Protein AF-A0A962KIF3-F1 (afdb_monomer)

Solvent-accessible surface area (backbone atoms only — not comparable to full-atom values): 14855 Å² total; per-residue (Å²): 107,47,76,48,44,81,32,33,61,67,53,49,57,51,52,52,50,30,44,73,71,60,78,39,80,62,72,35,39,38,24,8,36,97,73,45,63,81,58,91,50,94,49,41,39,69,44,34,30,28,44,78,66,44,82,96,64,62,70,62,66,69,59,52,23,53,50,51,47,48,28,48,76,71,75,25,26,39,33,36,45,13,56,46,53,64,40,41,52,54,51,48,52,32,36,62,75,51,53,76,57,88,64,25,28,38,30,43,46,30,35,45,48,77,76,52,55,54,51,41,50,73,57,67,34,27,39,36,26,44,34,31,49,42,24,77,44,29,62,55,40,75,73,73,45,59,79,84,48,42,57,21,47,52,37,56,30,60,40,52,77,64,69,32,32,46,15,50,47,43,63,55,87,86,34,62,80,51,61,31,56,21,31,35,18,28,40,64,24,27,20,72,87,62,49,77,50,37,68,85,28,40,35,53,55,68,59,33,48,38,22,70,39,24,48,92,83,39,51,28,44,71,57,68,74,94,54,95,90,53,78,44,63,43,78,41,56,76,60,60,64,90,58,47,59,78,64,35,52,67,91,45,50,40,32,36,29,52,72,71,43,76,74,41,50,66,91,57,78,81,80,73,77,84,135

Foldseek 3Di:
DAQDAADAPVNLVVVVVCVVLVVDPAQDADEYALHHDAHPDPSYGHAANEAEADLVCGDPLVVLLVRQLSRVVVVHAYEYEDQDPSSLVSNLVSCVVNPGDPQHEYEAQFQADPVSLVSLVVSLHAYEHQLLCLAEVVVVCVVPPDPVRQLRGRQQQSCVVSVHQYAYDQPPPVGDNQLLSRLVSLQQCAYNVRDHTNNVSHDQLVSSVQNHQDDPSHGSPGGDDDDPPDQPFDFDFPDDPVPCSVPSDPVRTQFTAGSNRTSDGPPDDPPDDDD

Secondary structure (DSSP, 8-state):
-B--TT--HHHHHHHHHHHHTTS--S-EEEEE-TT-PPP-STTEEEEEEEEE--GGGPPPHHHHHHHHHHHHHTT--EEEEE-SHHHHHHHHHHHHHH---TT-EEEE--B--HHHHHHHHHTT-EEEE-THHHHHTHHHHHHHS-TTTGGGBT-HHHHHHTT--EEE---TTTS-S-HHHHHHHHHH-B-TT--B--GGGPPPHHHHHHHHHS-TTSTTSPPPP--TTS---EEEESS-HHHHTTT--GGGEEEEEETTEEEEETT----PPP-

Radius of gyration: 19.07 Å; Cα contacts (8 Å, |Δi|>4): 523; chains: 1; bounding box: 52×44×50 Å

Nearest PDB structures (foldseek):
  3no5-assembly2_C  TM=4.660E-01  e=2.271E-01  Cupriavidus pinatubonensis JMP134
  3ez4-assembly1_F  TM=4.156E-01  e=1.999E-01  Burkholderia pseudomallei
  4rhm-assembly1_C  TM=4.150E-01  e=1.267E+00  Trypanosoma brucei brucei TREU927
  8x3g-assembly1_F  TM=3.354E-01  e=1.978E+00  Aminobacter sp. NyZ550
  8x3g-assembly1_E  TM=3.158E-01  e=1.350E+00  Aminobacter sp. NyZ550

Sequence (275 aa):
TDATPTNSACALALLTRAVQSGQLLQRVLLMGDEQLPEPEHSLLTRGPLKILLDDYRLPPFEQLCQRIARGHRQGRAVAIHCVTSTELVFALSALLESGTIPGDRIEHASVTPDAALALLRETAVTVVTQPGFVRERGDQYLAEVEPREQAWLYRCRSLVDHGIPLGGSTDAPYGSADPWSAMAAAVQRRTRAGRAIGSSEQLTPERALALFTSAPTAPGGPARHIEPGMPADLCLLDRPWAEARRRLTADDVAATIRGGEVIYRRGAATAHAPD

pLDDT: mean 94.91, std 9.04, range [32.16, 98.75]

Mean predicted aligned error: 3.9 Å

Structure (mmCIF, N/CA/C/O backbone):
data_AF-A0A962KIF3-F1
#
_entry.id   AF-A0A962KIF3-F1
#
loop_
_atom_site.group_PDB
_atom_site.id
_atom_site.type_symbol
_atom_site.label_atom_id
_atom_site.label_alt_id
_atom_site.label_comp_id
_atom_site.label_asym_id
_atom_site.label_entity_id
_atom_site.label_seq_id
_atom_site.pdbx_PDB_ins_code
_atom_site.Cartn_x
_atom_site.Cartn_y
_atom_site.Cartn_z
_atom_site.occupancy
_atom_site.B_iso_or_equiv
_atom_site.auth_seq_id
_atom_site.auth_comp_id
_atom_site.auth_asym_id
_atom_site.auth_atom_id
_atom_site.pdbx_PDB_model_num
ATOM 1 N N . THR A 1 1 ? -4.946 4.663 4.893 1.00 92.81 1 THR A N 1
ATOM 2 C CA . THR A 1 1 ? -3.787 5.519 4.592 1.00 92.81 1 THR A CA 1
ATOM 3 C C . THR A 1 1 ? -4.181 6.471 3.503 1.00 92.81 1 THR A C 1
ATOM 5 O O . THR A 1 1 ? -4.755 6.010 2.528 1.00 92.81 1 THR A O 1
ATOM 8 N N . ASP A 1 2 ? -3.903 7.754 3.682 1.00 95.31 2 ASP A N 1
ATOM 9 C CA . ASP A 1 2 ? -3.968 8.749 2.617 1.00 95.31 2 ASP A CA 1
ATOM 10 C C . ASP A 1 2 ? -2.556 8.896 2.027 1.00 95.31 2 ASP A C 1
ATOM 12 O O . ASP A 1 2 ? -1.584 9.083 2.764 1.00 95.31 2 ASP A O 1
ATOM 16 N N . ALA A 1 3 ? -2.443 8.720 0.711 1.00 95.38 3 ALA A N 1
ATOM 17 C CA . ALA A 1 3 ? -1.186 8.707 -0.033 1.00 95.38 3 ALA A CA 1
ATOM 18 C C . ALA A 1 3 ? -0.990 9.949 -0.918 1.00 95.38 3 ALA A C 1
ATOM 20 O O . ALA A 1 3 ? -0.130 9.936 -1.800 1.00 95.38 3 ALA A O 1
ATOM 21 N N . THR A 1 4 ? -1.777 11.005 -0.703 1.00 94.62 4 THR A N 1
ATOM 22 C CA . THR A 1 4 ? -1.764 12.217 -1.527 1.00 94.62 4 THR A CA 1
ATOM 23 C C . THR A 1 4 ? -0.438 12.982 -1.368 1.00 94.62 4 THR A C 1
ATOM 25 O O . THR A 1 4 ? -0.094 13.377 -0.253 1.00 94.62 4 THR A O 1
ATOM 28 N N . PRO A 1 5 ? 0.324 13.242 -2.452 1.00 93.81 5 PRO A N 1
ATOM 29 C CA . PRO A 1 5 ? 1.630 13.907 -2.364 1.00 93.81 5 PRO A CA 1
ATOM 30 C C . PRO A 1 5 ? 1.549 15.377 -1.939 1.00 93.81 5 PRO A C 1
ATOM 32 O O . PRO A 1 5 ? 2.507 15.904 -1.386 1.00 93.81 5 PRO A O 1
ATOM 35 N N . THR A 1 6 ? 0.409 16.028 -2.171 1.00 93.56 6 THR A N 1
ATOM 36 C CA . THR A 1 6 ? 0.160 17.455 -1.908 1.00 93.56 6 THR A CA 1
ATOM 37 C C . THR A 1 6 ? -0.612 17.711 -0.610 1.00 93.56 6 THR A C 1
ATOM 39 O O . THR A 1 6 ? -1.163 18.797 -0.416 1.00 93.56 6 THR A O 1
ATOM 42 N N . ASN A 1 7 ? -0.704 16.715 0.275 1.00 94.25 7 ASN A N 1
ATOM 43 C CA . ASN A 1 7 ? -1.314 16.894 1.587 1.00 94.25 7 ASN A CA 1
ATOM 44 C C . ASN A 1 7 ? -0.511 17.895 2.421 1.00 94.25 7 ASN A C 1
ATOM 46 O O . ASN A 1 7 ? 0.657 17.671 2.733 1.00 94.25 7 ASN A O 1
ATOM 50 N N . SER A 1 8 ? -1.184 18.979 2.796 1.00 88.69 8 SER A N 1
ATOM 51 C CA . SER A 1 8 ? -0.640 20.126 3.522 1.00 88.69 8 SER A CA 1
ATOM 52 C C . SER A 1 8 ? -1.384 20.347 4.844 1.00 88.69 8 SER A C 1
ATOM 54 O O . SER A 1 8 ? -2.329 19.624 5.175 1.00 88.69 8 SER A O 1
ATOM 56 N N . ALA A 1 9 ? -1.029 21.403 5.582 1.00 92.38 9 ALA A N 1
ATOM 57 C CA . ALA A 1 9 ? -1.758 21.826 6.781 1.00 92.38 9 ALA A CA 1
ATOM 58 C C . ALA A 1 9 ? -3.276 22.020 6.547 1.00 92.38 9 ALA A C 1
ATOM 60 O O . ALA A 1 9 ? -4.072 21.757 7.446 1.00 92.38 9 ALA A O 1
ATOM 61 N N . CYS A 1 10 ? -3.699 22.418 5.338 1.00 92.00 10 CYS A N 1
ATOM 62 C CA . CYS A 1 10 ? -5.120 22.559 4.997 1.00 92.00 10 CYS A CA 1
ATOM 63 C C . CYS A 1 10 ? -5.835 21.198 4.903 1.00 92.00 10 CYS A C 1
ATOM 65 O O . CYS A 1 10 ? -6.922 21.027 5.459 1.00 92.00 10 CYS A O 1
ATOM 67 N N . ALA A 1 11 ? -5.200 20.209 4.262 1.00 92.81 11 ALA A N 1
ATOM 68 C CA . ALA A 1 11 ? -5.719 18.843 4.179 1.00 92.81 11 ALA A CA 1
ATOM 69 C C . ALA A 1 11 ? -5.799 18.193 5.570 1.00 92.81 11 ALA A C 1
ATOM 71 O O . ALA A 1 11 ? -6.823 17.607 5.925 1.00 92.81 11 ALA A O 1
ATOM 72 N N . LEU A 1 12 ? -4.771 18.396 6.404 1.00 96.31 12 LEU A N 1
ATOM 73 C CA . LEU A 1 12 ? -4.807 17.974 7.802 1.00 96.31 12 LEU A CA 1
ATOM 74 C C . LEU A 1 12 ? -5.964 18.640 8.561 1.00 96.31 12 LEU A C 1
ATOM 76 O O . LEU A 1 12 ? -6.725 17.946 9.221 1.00 96.31 12 LEU A O 1
ATOM 80 N N . ALA A 1 13 ? -6.161 19.955 8.433 1.00 95.50 13 ALA A N 1
ATOM 81 C CA . ALA A 1 13 ? -7.250 20.664 9.110 1.00 95.50 13 ALA A CA 1
ATOM 82 C C . ALA A 1 13 ? -8.658 20.235 8.642 1.00 95.50 13 ALA A C 1
ATOM 84 O O . ALA A 1 13 ? -9.626 20.375 9.392 1.00 95.50 13 ALA A O 1
ATOM 85 N N . LEU A 1 14 ? -8.809 19.733 7.411 1.00 95.56 14 LEU A N 1
ATOM 86 C CA . LEU A 1 14 ? -10.044 19.091 6.942 1.00 95.56 14 LEU A CA 1
ATOM 87 C C . LEU A 1 14 ? -10.249 17.727 7.615 1.00 95.56 14 LEU A C 1
ATOM 89 O O . LEU A 1 14 ? -11.314 17.481 8.179 1.00 95.56 14 LEU A O 1
ATOM 93 N N . LEU A 1 15 ? -9.220 16.875 7.623 1.00 95.94 15 LEU A N 1
ATOM 94 C CA . LEU A 1 15 ? -9.282 15.547 8.239 1.00 95.94 15 LEU A CA 1
ATOM 95 C C . LEU A 1 15 ? -9.462 15.618 9.764 1.00 95.94 15 LEU A C 1
ATOM 97 O O . LEU A 1 15 ? -10.264 14.862 10.302 1.00 95.94 15 LEU A O 1
ATOM 101 N N . THR A 1 16 ? -8.819 16.573 10.447 1.00 97.25 16 THR A N 1
ATOM 102 C CA . THR A 1 16 ? -9.018 16.866 11.879 1.00 97.25 16 THR A CA 1
ATOM 103 C C . THR A 1 16 ? -10.471 17.224 12.183 1.00 97.25 16 THR A C 1
ATOM 105 O O . THR A 1 16 ? -11.050 16.665 13.112 1.00 97.25 16 THR A O 1
ATOM 108 N N . ARG A 1 17 ? -11.105 18.081 11.370 1.00 97.50 17 ARG A N 1
ATOM 109 C CA . ARG A 1 17 ? -12.534 18.395 11.532 1.00 97.50 17 ARG A CA 1
ATOM 110 C C . ARG A 1 17 ? -13.419 17.170 11.311 1.00 97.50 17 ARG A C 1
ATOM 112 O O . ARG A 1 17 ? -14.338 16.964 12.093 1.00 97.50 17 ARG A O 1
ATOM 119 N N . ALA A 1 18 ? -13.119 16.342 10.309 1.00 97.12 18 ALA A N 1
ATOM 120 C CA . ALA A 1 18 ? -13.893 15.136 10.012 1.00 97.12 18 ALA A CA 1
ATOM 121 C C . ALA A 1 18 ? -13.797 14.061 11.114 1.00 97.12 18 ALA A C 1
ATOM 123 O O . ALA A 1 18 ? -14.787 13.386 11.393 1.00 97.12 18 ALA A O 1
ATOM 124 N N . VAL A 1 19 ? -12.640 13.896 11.770 1.00 96.81 19 VAL A N 1
ATOM 125 C CA . VAL A 1 19 ? -12.525 12.981 12.925 1.00 96.81 19 VAL A CA 1
ATOM 126 C C . VAL A 1 19 ? -13.176 13.555 14.186 1.00 96.81 19 VAL A C 1
ATOM 128 O O . VAL A 1 19 ? -13.807 12.806 14.925 1.00 96.81 19 VAL A O 1
ATOM 131 N N . GLN A 1 20 ? -13.088 14.872 14.410 1.00 96.50 20 GLN A N 1
ATOM 132 C CA . GLN A 1 20 ? -13.735 15.550 15.543 1.00 96.50 20 GLN A CA 1
ATOM 133 C C . GLN A 1 20 ? -15.269 15.553 15.436 1.00 96.50 20 GLN A C 1
ATOM 135 O O . GLN A 1 20 ? -15.947 15.428 16.450 1.00 96.50 20 GLN A O 1
ATOM 140 N N . SER A 1 21 ? -15.819 15.665 14.223 1.00 96.88 21 SER A N 1
ATOM 141 C CA . SER A 1 21 ? -17.265 15.615 13.960 1.00 96.88 21 SER A CA 1
ATOM 142 C C . SER A 1 21 ? -17.840 14.193 13.898 1.00 96.88 21 SER A C 1
ATOM 144 O O . SER A 1 21 ? -19.042 14.031 13.698 1.00 96.88 21 SER A O 1
ATOM 146 N N . GLY A 1 22 ? -17.004 13.154 14.008 1.00 95.38 22 GLY A N 1
ATOM 147 C CA . GLY A 1 22 ? -17.418 11.758 13.836 1.00 95.38 22 GLY A CA 1
ATOM 148 C C . GLY A 1 22 ?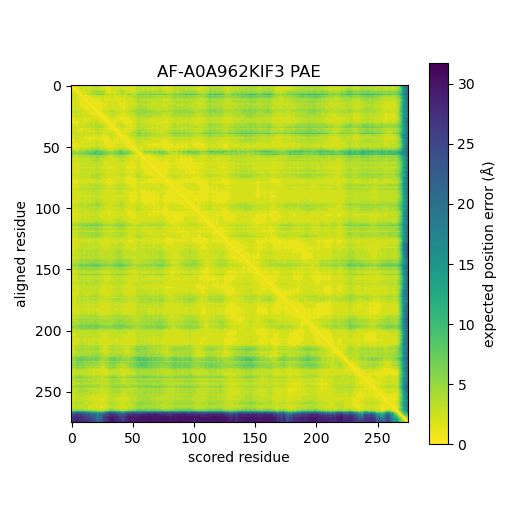 -17.734 11.354 12.388 1.00 95.38 22 GLY A C 1
ATOM 149 O O . GLY A 1 22 ? -18.116 10.211 12.150 1.00 95.38 22 GLY A O 1
ATOM 150 N N . GLN A 1 23 ? -17.538 12.241 11.405 1.00 96.19 23 GLN A N 1
ATOM 151 C CA . GLN A 1 23 ? -17.695 11.923 9.978 1.00 96.19 23 GLN A CA 1
ATOM 152 C C . GLN A 1 23 ? -16.637 10.926 9.479 1.00 96.19 23 GLN A C 1
ATOM 154 O O . GLN A 1 23 ? -16.893 10.169 8.544 1.00 96.19 23 GLN A O 1
ATOM 159 N N . LEU A 1 24 ? -15.454 10.911 10.103 1.00 95.81 24 LEU A N 1
ATOM 160 C CA . LEU A 1 24 ? -14.364 9.991 9.792 1.00 95.81 24 LEU A CA 1
ATOM 161 C C . LEU A 1 24 ? -14.026 9.129 11.013 1.00 95.81 24 LEU A C 1
ATOM 163 O O . LEU A 1 24 ? -13.377 9.567 11.961 1.00 95.81 24 LEU A O 1
ATOM 167 N N . LEU A 1 25 ? -14.458 7.869 10.970 1.00 96.81 25 LEU A N 1
ATOM 168 C CA . LEU A 1 25 ? -14.309 6.915 12.073 1.00 96.81 25 LEU A CA 1
ATOM 169 C C . LEU A 1 25 ? -13.073 6.011 11.939 1.00 96.81 25 LEU A C 1
ATOM 171 O O . LEU A 1 25 ? -12.879 5.108 12.745 1.00 96.81 25 LEU A O 1
ATOM 175 N N . GLN A 1 26 ? -12.206 6.217 10.955 1.00 95.00 26 GLN A N 1
ATOM 176 C CA . GLN A 1 26 ? -11.014 5.397 10.731 1.00 95.00 26 GLN A CA 1
ATOM 177 C C . GLN A 1 26 ? -9.764 6.053 11.336 1.00 95.00 26 GLN A C 1
ATOM 179 O O . GLN A 1 26 ? -9.689 7.272 11.460 1.00 95.00 26 GLN A O 1
ATOM 184 N N . ARG A 1 27 ? -8.747 5.246 11.675 1.00 95.81 27 ARG A N 1
ATOM 185 C CA . ARG A 1 27 ? -7.391 5.783 11.873 1.00 95.81 27 ARG A CA 1
ATOM 186 C C . ARG A 1 27 ? -6.768 6.078 10.511 1.00 95.81 27 ARG A C 1
ATOM 188 O O . ARG A 1 27 ? -6.812 5.229 9.617 1.00 95.81 27 ARG A O 1
ATOM 195 N N . VAL A 1 28 ? -6.163 7.250 10.358 1.00 96.38 28 VAL A N 1
ATOM 196 C CA . VAL A 1 28 ? -5.573 7.718 9.103 1.00 96.38 28 VAL A CA 1
ATOM 197 C C . VAL A 1 28 ? -4.093 8.005 9.305 1.00 96.38 28 VAL A C 1
ATOM 199 O O . VAL A 1 28 ? -3.712 8.923 10.023 1.00 96.38 28 VAL A O 1
ATOM 202 N N . LEU A 1 29 ? -3.252 7.241 8.612 1.00 96.94 29 LEU A N 1
ATOM 203 C CA . LEU A 1 29 ? -1.881 7.650 8.331 1.00 96.94 29 LEU A CA 1
ATOM 204 C C . LEU A 1 29 ? -1.912 8.566 7.103 1.00 96.94 29 LEU A C 1
ATOM 206 O O . LEU A 1 29 ? -2.329 8.110 6.035 1.00 96.94 29 LEU A O 1
ATOM 210 N N . LEU A 1 30 ? -1.525 9.832 7.272 1.00 96.81 30 LEU A N 1
ATOM 211 C CA . LEU A 1 30 ? -1.464 10.845 6.217 1.00 96.81 30 LEU A CA 1
ATOM 212 C C . LEU A 1 30 ? -0.030 10.950 5.711 1.00 96.81 30 LEU A C 1
ATOM 214 O O . LEU A 1 30 ? 0.851 11.406 6.439 1.00 96.81 30 LEU A O 1
ATOM 218 N N . MET A 1 31 ? 0.211 10.580 4.461 1.00 97.19 31 MET A N 1
ATOM 219 C CA . MET A 1 31 ? 1.401 11.050 3.757 1.00 97.19 31 MET A CA 1
ATOM 220 C C . MET A 1 31 ? 1.157 12.456 3.198 1.00 97.19 31 MET A C 1
ATOM 222 O O . MET A 1 31 ? 0.020 12.925 3.171 1.00 97.19 31 MET A O 1
ATOM 226 N N . GLY A 1 32 ? 2.231 13.116 2.771 1.00 96.44 32 GLY A N 1
ATOM 227 C CA . GLY A 1 32 ? 2.229 14.461 2.194 1.00 96.44 32 GLY A CA 1
ATOM 228 C C . GLY A 1 32 ? 3.654 14.962 1.987 1.00 96.44 32 GLY A C 1
ATOM 229 O O . GLY A 1 32 ? 4.609 14.203 2.197 1.00 96.44 32 GLY A O 1
ATOM 230 N N . ASP A 1 33 ? 3.789 16.227 1.602 1.00 94.31 33 ASP A N 1
ATOM 231 C CA . ASP A 1 33 ? 5.069 16.875 1.306 1.00 94.31 33 ASP A CA 1
ATOM 232 C C . ASP A 1 33 ? 5.919 17.158 2.565 1.00 94.31 33 ASP A C 1
ATOM 234 O O . ASP A 1 33 ? 5.598 16.746 3.685 1.00 94.31 33 ASP A O 1
ATOM 238 N N . GLU A 1 34 ? 7.050 17.844 2.385 1.00 92.62 34 GLU A N 1
ATOM 239 C CA . GLU A 1 34 ? 7.974 18.238 3.457 1.00 92.62 34 GLU A CA 1
ATOM 240 C C . GLU A 1 34 ? 7.400 19.239 4.481 1.00 92.62 34 GLU A C 1
ATOM 242 O O . GLU A 1 34 ? 8.031 19.451 5.520 1.00 92.62 34 GLU A O 1
ATOM 247 N N . GLN A 1 35 ? 6.241 19.849 4.205 1.00 93.00 35 GLN A N 1
ATOM 248 C CA . GLN A 1 35 ? 5.573 20.851 5.042 1.00 93.00 35 GLN A CA 1
ATOM 249 C C . GLN A 1 35 ? 4.405 20.281 5.860 1.00 93.00 35 GLN A C 1
ATOM 251 O O . GLN A 1 35 ? 3.909 20.978 6.745 1.00 93.00 35 GLN A O 1
ATOM 256 N N . LEU A 1 36 ? 3.970 19.037 5.609 1.00 95.38 36 LEU A N 1
ATOM 257 C CA . LEU A 1 36 ? 2.908 18.374 6.376 1.00 95.38 36 LEU A CA 1
ATOM 258 C C . LEU A 1 36 ? 3.231 18.383 7.893 1.00 95.38 36 LEU A C 1
ATOM 260 O O . LEU A 1 36 ? 4.202 17.732 8.307 1.00 95.38 36 LEU A O 1
ATOM 264 N N . PRO A 1 37 ? 2.452 19.094 8.735 1.00 95.38 37 PRO A N 1
ATOM 265 C CA . PRO A 1 37 ? 2.711 19.173 10.172 1.00 95.38 37 PRO A CA 1
ATOM 266 C C . PRO A 1 37 ? 2.271 17.896 10.904 1.00 95.38 37 PRO A C 1
ATOM 268 O O . PRO A 1 37 ? 1.543 17.069 10.353 1.00 95.38 37 PRO A O 1
ATOM 271 N N . GLU A 1 38 ? 2.726 17.725 12.148 1.00 95.50 38 GLU A N 1
ATOM 272 C CA . GLU A 1 38 ? 2.278 16.611 12.994 1.00 95.50 38 GLU A CA 1
ATOM 273 C C . GLU A 1 38 ? 0.794 16.764 13.381 1.00 95.50 38 GLU A C 1
ATOM 275 O O . GLU A 1 38 ? 0.392 17.842 13.825 1.00 95.50 38 GLU A O 1
ATOM 280 N N . PRO A 1 39 ? -0.035 15.713 13.240 1.00 96.06 39 PRO A N 1
ATOM 281 C CA . PRO A 1 39 ? -1.400 15.708 13.748 1.00 96.06 39 PRO A CA 1
ATOM 282 C C . PRO A 1 39 ? -1.471 15.690 15.278 1.00 96.06 39 PRO A C 1
ATOM 284 O O . PRO A 1 39 ? -0.838 14.866 15.931 1.00 96.06 39 PRO A O 1
ATOM 287 N N . GLU A 1 40 ? -2.340 16.527 15.842 1.00 94.31 40 GLU A N 1
ATOM 288 C CA . GLU A 1 40 ? -2.632 16.547 17.286 1.00 94.31 40 GLU A CA 1
ATOM 289 C C . GLU A 1 40 ? -3.715 15.527 17.696 1.00 94.31 40 GLU A C 1
ATOM 291 O O . GLU A 1 40 ? -3.869 15.203 18.872 1.00 94.31 40 GLU A O 1
ATOM 296 N N . HIS A 1 41 ? -4.492 15.011 16.736 1.00 96.19 41 HIS A N 1
ATOM 297 C CA . HIS A 1 41 ? -5.618 14.114 17.002 1.00 96.19 41 HIS A CA 1
ATOM 298 C C . HIS A 1 41 ? -5.201 12.637 16.961 1.00 96.19 41 HIS A C 1
ATOM 300 O O . HIS A 1 41 ? -4.645 12.182 15.968 1.00 96.19 41 HIS A O 1
ATOM 306 N N . SER A 1 42 ? -5.569 11.846 17.974 1.00 94.62 42 SER A N 1
ATOM 307 C CA . SER A 1 42 ? -5.123 10.447 18.169 1.00 94.62 42 SER A CA 1
ATOM 308 C C . SER A 1 42 ? -5.513 9.445 17.068 1.00 94.62 42 SER A C 1
ATOM 310 O O . SER A 1 42 ? -4.948 8.353 16.988 1.00 94.62 42 SER A O 1
ATOM 312 N N . LEU A 1 43 ? -6.486 9.791 16.221 1.00 96.19 43 LEU A N 1
ATOM 313 C CA . LEU A 1 43 ? -6.859 9.007 15.035 1.00 96.19 43 LEU A CA 1
ATOM 314 C C . LEU A 1 43 ? -6.025 9.341 13.792 1.00 96.19 43 LEU A C 1
ATOM 316 O O . LEU A 1 43 ? -6.132 8.637 12.792 1.00 96.19 43 LEU A O 1
ATOM 320 N N . LEU A 1 44 ? -5.228 10.404 13.828 1.00 97.38 44 LEU A N 1
ATOM 321 C CA . LEU A 1 44 ? -4.419 10.879 12.715 1.00 97.38 44 LEU A CA 1
ATOM 322 C C . LEU A 1 44 ? -2.937 10.656 13.039 1.00 97.38 44 LEU A C 1
ATOM 324 O O . LEU A 1 44 ? -2.507 10.754 14.184 1.00 97.38 44 LEU A O 1
ATOM 328 N N . THR A 1 45 ? -2.135 10.316 12.038 1.00 96.75 45 THR A N 1
ATOM 329 C CA . THR A 1 45 ? -0.696 10.071 12.217 1.00 96.75 45 THR A CA 1
ATOM 330 C C . THR A 1 45 ? 0.053 10.555 10.988 1.00 96.75 45 THR A C 1
ATOM 332 O O . THR A 1 45 ? -0.357 10.250 9.864 1.00 96.75 45 THR A O 1
ATOM 335 N N . ARG A 1 46 ? 1.155 11.291 11.174 1.00 96.56 46 ARG A N 1
ATOM 336 C CA . ARG A 1 46 ? 2.003 11.688 10.050 1.00 96.56 46 ARG A CA 1
ATOM 337 C C . ARG A 1 46 ? 2.740 10.475 9.493 1.00 96.56 46 ARG A C 1
ATOM 339 O O . ARG A 1 46 ? 3.333 9.684 10.219 1.00 96.56 46 ARG A O 1
ATOM 346 N N . GLY A 1 47 ? 2.662 10.320 8.182 1.00 96.38 47 GLY A N 1
ATOM 347 C CA . GLY A 1 47 ? 3.311 9.265 7.427 1.00 96.38 47 GLY A CA 1
ATOM 348 C C . GLY A 1 47 ? 4.621 9.705 6.772 1.00 96.38 47 GLY A C 1
ATOM 349 O O . GLY A 1 47 ? 5.085 10.842 6.950 1.00 96.38 47 GLY A O 1
ATOM 350 N N . PRO A 1 48 ? 5.192 8.811 5.946 1.00 97.50 48 PRO A N 1
ATOM 351 C CA . PRO A 1 48 ? 6.314 9.124 5.074 1.00 97.50 48 PRO A CA 1
ATOM 352 C C . PRO A 1 48 ? 6.118 10.395 4.238 1.00 97.50 48 PRO A C 1
ATOM 354 O O . PRO A 1 48 ? 4.994 10.838 3.973 1.00 97.50 48 PRO A O 1
ATOM 357 N N . LEU A 1 49 ? 7.232 10.974 3.801 1.00 97.81 49 LEU A N 1
ATOM 358 C CA . LEU A 1 49 ? 7.271 11.959 2.729 1.00 97.81 49 LEU A CA 1
ATOM 359 C C . LEU A 1 49 ? 6.852 11.271 1.424 1.00 97.81 49 LEU A C 1
ATOM 361 O O . LEU A 1 49 ? 7.550 10.378 0.941 1.00 97.81 49 LEU A O 1
ATOM 365 N N . LYS A 1 50 ? 5.708 11.662 0.855 1.00 98.06 50 LYS A N 1
ATOM 366 C CA . LYS A 1 50 ? 5.246 11.099 -0.420 1.00 98.06 50 LYS A CA 1
ATOM 367 C C . LYS A 1 50 ? 5.957 11.806 -1.569 1.00 98.06 50 LYS A C 1
ATOM 369 O O . LYS A 1 50 ? 5.874 13.024 -1.714 1.00 98.06 50 LYS A O 1
ATOM 374 N N . ILE A 1 51 ? 6.613 11.020 -2.412 1.00 98.00 51 ILE A N 1
ATOM 375 C CA . ILE A 1 51 ? 7.259 11.481 -3.638 1.00 98.00 51 ILE A CA 1
ATOM 376 C C . ILE A 1 51 ? 6.475 10.899 -4.816 1.00 98.00 51 ILE A C 1
ATOM 378 O O . ILE A 1 51 ? 6.230 9.693 -4.878 1.00 98.00 51 ILE A O 1
ATOM 382 N N . LEU A 1 52 ? 6.049 11.772 -5.727 1.00 96.62 52 LEU A N 1
ATOM 383 C CA . LEU A 1 52 ? 5.461 11.397 -7.008 1.00 96.62 52 LEU A CA 1
ATOM 384 C C . LEU A 1 52 ? 6.554 11.490 -8.076 1.00 96.62 52 LEU A C 1
ATOM 386 O O . LEU A 1 52 ? 7.205 12.532 -8.173 1.00 96.62 52 LEU A O 1
ATOM 390 N N . LEU A 1 53 ? 6.756 10.412 -8.830 1.00 95.12 53 LEU A N 1
ATOM 391 C CA . LEU A 1 53 ? 7.515 10.428 -10.078 1.00 95.12 53 LEU A CA 1
ATOM 392 C C . LEU A 1 53 ? 6.536 10.515 -11.258 1.00 95.12 53 LEU A C 1
ATOM 394 O O . LEU A 1 53 ? 5.361 10.181 -11.120 1.00 95.12 53 LEU A O 1
ATOM 398 N N . ASP A 1 54 ? 7.039 11.025 -12.377 1.00 91.62 54 ASP A N 1
ATOM 399 C CA . ASP A 1 54 ? 6.393 11.054 -13.690 1.00 91.62 54 ASP A CA 1
ATOM 400 C C . ASP A 1 54 ? 7.469 10.584 -14.672 1.00 91.62 54 ASP A C 1
ATOM 402 O O . ASP A 1 54 ? 8.452 11.298 -14.873 1.00 91.62 54 ASP A O 1
ATOM 406 N N . ASP A 1 55 ? 7.334 9.376 -15.221 1.00 87.25 55 ASP A N 1
ATOM 407 C CA . ASP A 1 55 ? 8.327 8.763 -16.119 1.00 87.25 55 ASP A CA 1
ATOM 408 C C . ASP A 1 55 ? 8.728 9.679 -17.295 1.00 87.25 55 ASP A C 1
ATOM 410 O O . ASP A 1 55 ? 9.894 9.758 -17.682 1.00 87.25 55 ASP A O 1
ATOM 414 N N . TYR A 1 56 ? 7.790 10.476 -17.823 1.00 90.50 56 TYR A N 1
ATOM 415 C CA . TYR A 1 56 ? 8.071 11.410 -18.919 1.00 90.50 56 TYR A CA 1
ATOM 416 C C . TYR A 1 56 ? 8.861 12.653 -18.480 1.00 90.50 56 TYR A C 1
ATOM 418 O O . TYR A 1 56 ? 9.328 13.420 -19.328 1.00 90.50 56 TYR A O 1
ATOM 426 N N . ARG A 1 57 ? 8.959 12.901 -17.168 1.00 93.56 57 ARG A N 1
ATOM 427 C CA . ARG A 1 57 ? 9.529 14.111 -16.554 1.00 93.56 57 ARG A CA 1
ATOM 428 C C . ARG A 1 57 ? 10.245 13.802 -15.238 1.00 93.56 57 ARG A C 1
ATOM 430 O O . ARG A 1 57 ? 10.108 14.550 -14.265 1.00 93.56 57 ARG A O 1
ATOM 437 N N . LEU A 1 58 ? 11.026 12.721 -15.212 1.00 96.19 58 LEU A N 1
ATOM 438 C CA . LEU A 1 58 ? 11.854 12.388 -14.054 1.00 96.19 58 LEU A CA 1
ATOM 439 C C . LEU A 1 58 ? 12.734 13.594 -13.665 1.00 96.19 58 LEU A C 1
ATOM 441 O O . LEU A 1 58 ? 13.319 14.241 -14.543 1.00 96.19 58 LEU A O 1
ATOM 445 N N . PRO A 1 59 ? 12.830 13.933 -12.366 1.00 96.69 59 PRO A N 1
ATOM 446 C CA . PRO A 1 59 ? 13.707 15.005 -11.915 1.00 96.69 59 PRO A CA 1
ATOM 447 C C . PRO A 1 59 ? 15.177 14.618 -12.154 1.00 96.69 59 PRO A C 1
ATOM 449 O O . PRO A 1 59 ? 15.484 13.431 -12.257 1.00 96.69 59 PRO A O 1
ATOM 452 N N . PRO A 1 60 ? 16.122 15.574 -12.168 1.00 97.94 60 PRO A N 1
A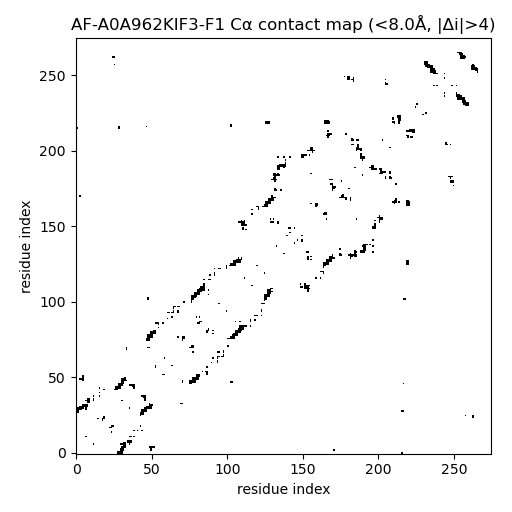TOM 453 C CA . PRO A 1 60 ? 17.543 15.251 -12.073 1.00 97.94 60 PRO A CA 1
ATOM 454 C C . PRO A 1 60 ? 17.816 14.359 -10.854 1.00 97.94 60 PRO A C 1
ATOM 456 O O . PRO A 1 60 ? 17.261 14.595 -9.776 1.00 97.94 60 PRO A O 1
ATOM 459 N N . PHE A 1 61 ? 18.652 13.335 -11.023 1.00 98.38 61 PHE A N 1
ATOM 460 C CA . PHE A 1 61 ? 18.865 12.273 -10.033 1.00 98.38 61 PHE A CA 1
ATOM 461 C C . PHE A 1 61 ? 19.259 12.821 -8.655 1.00 98.38 61 PHE A C 1
ATOM 463 O O . PHE A 1 61 ? 18.668 12.463 -7.635 1.00 98.38 61 PHE A O 1
ATOM 470 N N . GLU A 1 62 ? 20.158 13.803 -8.632 1.00 98.44 62 GLU A N 1
ATOM 471 C CA . GLU A 1 62 ? 20.632 14.465 -7.420 1.00 98.44 62 GLU A CA 1
ATOM 472 C C . GLU A 1 62 ? 19.498 15.176 -6.666 1.00 98.44 62 GLU A C 1
ATOM 474 O O . GLU A 1 62 ? 19.541 15.261 -5.440 1.00 98.44 62 GLU A O 1
ATOM 479 N N . GLN A 1 63 ? 18.461 15.663 -7.360 1.00 98.19 63 GLN A N 1
ATOM 480 C CA . GLN A 1 63 ? 17.300 16.283 -6.713 1.00 98.19 63 GLN A CA 1
ATOM 481 C C . GLN A 1 63 ? 16.423 15.246 -6.007 1.00 98.19 63 GLN A C 1
ATOM 483 O O . GLN A 1 63 ? 15.907 15.533 -4.924 1.00 98.19 63 GLN A O 1
ATOM 488 N N . LEU A 1 64 ? 16.281 14.038 -6.571 1.00 98.56 64 LEU A N 1
ATOM 489 C CA . LEU A 1 64 ? 15.588 12.943 -5.892 1.00 98.56 64 LEU A CA 1
ATOM 490 C C . LEU A 1 64 ? 16.368 12.515 -4.641 1.00 98.56 64 LEU A C 1
ATOM 492 O O . LEU A 1 64 ? 15.782 12.484 -3.558 1.00 98.56 64 LEU A O 1
ATOM 496 N N . CYS A 1 65 ? 17.685 12.311 -4.748 1.00 98.75 65 CYS A N 1
ATOM 497 C CA . CYS A 1 65 ? 18.532 11.967 -3.602 1.00 98.75 65 CYS A CA 1
ATOM 498 C C . CYS A 1 65 ? 18.490 13.046 -2.502 1.00 98.75 65 CYS A C 1
ATOM 500 O O . CYS A 1 65 ? 18.278 12.758 -1.323 1.00 98.75 65 CYS A O 1
ATOM 502 N N . GLN A 1 66 ? 18.581 14.328 -2.877 1.00 98.31 66 GLN A N 1
ATOM 503 C CA . GLN A 1 66 ? 18.440 15.448 -1.938 1.00 98.31 66 GLN A CA 1
ATOM 504 C C . GLN A 1 66 ? 17.071 15.479 -1.243 1.00 98.31 66 GLN A C 1
ATOM 506 O O . GLN A 1 66 ? 16.996 15.875 -0.073 1.00 98.31 66 GLN A O 1
ATOM 511 N N . ARG A 1 67 ? 15.996 15.074 -1.936 1.00 97.94 67 ARG A N 1
ATOM 512 C CA . ARG A 1 67 ? 14.638 15.011 -1.378 1.00 97.94 67 ARG A CA 1
ATOM 513 C C . ARG A 1 67 ? 14.461 13.828 -0.427 1.00 97.94 67 ARG A C 1
ATOM 515 O O . ARG A 1 67 ? 13.894 14.023 0.647 1.00 97.94 67 ARG A O 1
ATOM 522 N N . ILE A 1 68 ? 15.013 12.660 -0.762 1.00 98.62 68 ILE A N 1
ATOM 523 C CA . ILE A 1 68 ? 15.073 11.488 0.127 1.00 98.62 68 ILE A CA 1
ATOM 524 C C . ILE A 1 68 ? 15.811 11.857 1.419 1.00 98.62 68 ILE A C 1
ATOM 526 O O . ILE A 1 68 ? 15.222 11.846 2.502 1.00 98.62 68 ILE A O 1
ATOM 530 N N . ALA A 1 69 ? 17.045 12.352 1.295 1.00 98.25 69 ALA A N 1
ATOM 531 C CA . ALA A 1 69 ? 17.855 12.764 2.435 1.00 98.25 69 ALA A CA 1
ATOM 532 C C . ALA A 1 69 ? 17.213 13.907 3.256 1.00 98.25 69 ALA A C 1
ATOM 534 O O . ALA A 1 69 ? 17.468 14.031 4.455 1.00 98.25 69 ALA A O 1
ATOM 535 N N . ARG A 1 70 ? 16.371 14.762 2.649 1.00 97.06 70 ARG A N 1
ATOM 536 C CA . ARG A 1 70 ? 15.585 15.775 3.379 1.00 97.06 70 ARG A CA 1
ATOM 537 C C . ARG A 1 70 ? 14.493 15.135 4.234 1.00 97.06 70 ARG A C 1
ATOM 539 O O . ARG A 1 70 ? 14.373 15.529 5.391 1.00 97.06 70 ARG A O 1
ATOM 546 N N . GLY A 1 71 ? 13.745 14.166 3.701 1.00 97.25 71 GLY A N 1
ATOM 547 C CA . GLY A 1 71 ? 12.766 13.393 4.472 1.00 97.25 71 GLY A CA 1
ATOM 548 C C . GLY A 1 71 ? 13.421 12.706 5.671 1.00 97.25 71 GLY A C 1
ATOM 549 O O . GLY A 1 71 ? 13.005 12.917 6.812 1.00 97.25 71 GLY A O 1
ATOM 550 N N . HIS A 1 72 ? 14.534 12.007 5.434 1.00 98.12 72 HIS A N 1
ATOM 551 C CA . HIS A 1 72 ? 15.284 11.313 6.485 1.00 98.12 72 HIS A CA 1
ATOM 552 C C . HIS A 1 72 ? 15.793 12.260 7.579 1.00 98.12 72 HIS A C 1
ATOM 554 O O . HIS A 1 72 ? 15.637 11.963 8.762 1.00 98.12 72 HIS A O 1
ATOM 560 N N . ARG A 1 73 ? 16.305 13.451 7.224 1.00 97.44 73 ARG A N 1
ATOM 561 C CA . ARG A 1 73 ? 16.685 14.492 8.207 1.00 97.44 73 ARG A CA 1
ATOM 562 C C . ARG A 1 73 ? 15.505 15.060 9.006 1.00 97.44 73 ARG A C 1
ATOM 564 O O . ARG A 1 73 ? 15.727 15.595 10.086 1.00 97.44 73 ARG A O 1
ATOM 571 N N . GLN A 1 74 ? 14.271 14.950 8.508 1.00 95.50 74 GLN A N 1
ATOM 572 C CA . GLN A 1 74 ? 13.048 15.268 9.259 1.00 95.50 74 GLN A CA 1
ATOM 573 C C . GLN A 1 74 ? 12.554 14.092 10.129 1.00 95.50 74 GLN A C 1
ATOM 575 O O . GLN A 1 74 ? 11.482 14.193 10.722 1.00 95.50 74 GLN A O 1
ATOM 580 N N . GLY A 1 75 ? 13.284 12.970 10.186 1.00 96.06 75 GLY A N 1
ATOM 581 C CA . GLY A 1 75 ? 12.848 11.747 10.868 1.00 96.06 75 GLY A CA 1
ATOM 582 C C . GLY A 1 75 ? 11.714 11.010 10.146 1.00 96.06 75 GLY A C 1
ATOM 583 O O . GLY A 1 75 ? 11.041 10.182 10.754 1.00 96.06 75 GLY A O 1
ATOM 584 N N . ARG A 1 76 ? 11.472 11.315 8.862 1.00 96.44 76 ARG A N 1
ATOM 585 C CA . ARG A 1 76 ? 10.415 10.706 8.045 1.00 96.44 76 ARG A CA 1
ATOM 586 C C . ARG A 1 76 ? 11.026 9.806 6.980 1.00 96.44 76 ARG A C 1
ATOM 588 O O . ARG A 1 76 ? 11.875 10.240 6.208 1.00 96.44 76 ARG A O 1
ATOM 595 N N . ALA A 1 77 ? 10.528 8.580 6.894 1.00 97.88 77 ALA A N 1
ATOM 596 C CA . ALA A 1 77 ? 10.743 7.730 5.728 1.00 97.88 77 ALA A CA 1
ATOM 597 C C . ALA A 1 77 ? 10.163 8.370 4.450 1.00 97.88 77 ALA A C 1
ATOM 599 O O . ALA A 1 77 ? 9.371 9.315 4.527 1.00 97.88 77 ALA A O 1
ATOM 600 N N . VAL A 1 78 ? 10.492 7.827 3.280 1.00 98.56 78 VAL A N 1
ATOM 601 C CA . VAL A 1 78 ? 9.887 8.184 1.989 1.00 98.56 78 VAL A CA 1
ATOM 602 C C . VAL A 1 78 ? 8.941 7.105 1.463 1.00 98.56 78 VAL A C 1
ATOM 604 O O . VAL A 1 78 ? 9.122 5.911 1.688 1.00 98.56 78 VAL A O 1
ATOM 607 N N . ALA A 1 79 ? 7.923 7.539 0.726 1.00 98.56 79 ALA A N 1
ATOM 608 C CA . ALA A 1 79 ? 7.026 6.681 -0.036 1.00 98.56 79 ALA A CA 1
ATOM 609 C C . ALA A 1 79 ? 7.028 7.146 -1.498 1.00 98.56 79 ALA A C 1
ATOM 611 O O . ALA A 1 79 ? 6.457 8.193 -1.812 1.00 98.56 79 ALA A O 1
ATOM 612 N N . ILE A 1 80 ? 7.693 6.403 -2.384 1.00 98.69 80 ILE A N 1
ATOM 613 C CA . ILE A 1 80 ? 7.940 6.824 -3.773 1.00 98.69 80 ILE A CA 1
ATOM 614 C C . ILE A 1 80 ? 6.975 6.102 -4.720 1.00 98.69 80 ILE A C 1
ATOM 616 O O . ILE A 1 80 ? 6.985 4.878 -4.808 1.00 98.69 80 ILE A O 1
ATOM 620 N N . HIS A 1 81 ? 6.129 6.852 -5.427 1.00 98.19 81 HIS A N 1
ATOM 621 C CA . HIS A 1 81 ? 5.259 6.324 -6.485 1.00 98.19 81 HIS A CA 1
ATOM 622 C C . HIS A 1 81 ? 6.096 5.841 -7.674 1.00 98.19 81 HIS A C 1
ATOM 624 O O . HIS A 1 81 ? 6.806 6.647 -8.269 1.00 98.19 81 HIS A O 1
ATOM 630 N N . CYS A 1 82 ? 5.995 4.549 -8.002 1.00 97.62 82 CYS A N 1
ATOM 631 C CA . CYS A 1 82 ? 6.641 3.938 -9.164 1.00 97.62 82 CYS A CA 1
ATOM 632 C C . CYS A 1 82 ? 5.652 2.995 -9.867 1.00 97.62 82 CYS A C 1
ATOM 634 O O . CYS A 1 82 ? 5.347 1.903 -9.375 1.00 97.62 82 CYS A O 1
ATOM 636 N N . VAL A 1 83 ? 5.132 3.407 -11.018 1.00 97.00 83 VAL A N 1
ATOM 637 C CA . VAL A 1 83 ? 4.260 2.600 -11.874 1.00 97.00 83 VAL A CA 1
ATOM 638 C C . VAL A 1 83 ? 5.083 1.905 -12.956 1.00 97.00 83 VAL A C 1
ATOM 640 O O . VAL A 1 83 ? 4.878 0.710 -13.176 1.00 97.00 83 VAL A O 1
ATOM 643 N N . THR A 1 84 ? 6.038 2.589 -13.585 1.00 97.00 84 THR A N 1
ATOM 644 C CA . THR A 1 84 ? 6.869 1.998 -14.646 1.00 97.00 84 THR A CA 1
ATOM 645 C C . THR A 1 84 ? 8.142 1.347 -14.099 1.00 97.00 84 THR A C 1
ATOM 647 O O . THR A 1 84 ? 8.567 1.583 -12.964 1.00 97.00 84 THR A O 1
ATOM 650 N N . SER A 1 85 ? 8.780 0.504 -14.917 1.00 96.06 85 SER A N 1
ATOM 651 C CA . SER A 1 85 ? 10.082 -0.080 -14.581 1.00 96.06 85 SER A CA 1
ATOM 652 C C . SER A 1 85 ? 11.193 0.966 -14.488 1.00 96.06 85 SER A C 1
ATOM 654 O O . SER A 1 85 ? 12.135 0.781 -13.720 1.00 96.06 85 SER A O 1
ATOM 656 N N . THR A 1 86 ? 11.091 2.049 -15.262 1.00 96.75 86 THR A N 1
ATOM 657 C CA . THR A 1 86 ? 12.060 3.149 -15.274 1.00 96.75 86 THR A CA 1
ATOM 658 C C . THR A 1 86 ? 11.999 3.915 -13.959 1.00 96.75 86 THR A C 1
ATOM 660 O O . THR A 1 86 ? 13.020 4.045 -13.287 1.00 96.75 86 THR A O 1
ATOM 663 N N . GLU A 1 87 ? 10.797 4.329 -13.541 1.00 98.19 87 GLU A N 1
ATOM 664 C CA . GLU A 1 87 ? 10.552 4.984 -12.250 1.00 98.19 87 GLU A CA 1
ATOM 665 C C . GLU A 1 87 ? 11.052 4.126 -11.085 1.00 98.19 87 GLU A C 1
ATOM 667 O O . GLU A 1 87 ? 11.724 4.629 -10.188 1.00 98.19 87 GLU A O 1
ATOM 672 N N . LEU A 1 88 ? 10.778 2.816 -11.129 1.00 98.44 88 LEU A N 1
ATOM 673 C CA . LEU A 1 88 ? 11.213 1.873 -10.104 1.00 98.44 88 LEU A CA 1
ATOM 674 C C . LEU A 1 88 ? 12.738 1.791 -9.996 1.00 98.44 88 LEU A C 1
ATOM 676 O O . LEU A 1 88 ? 13.276 1.932 -8.901 1.00 98.44 88 LEU A O 1
ATOM 680 N N . VAL A 1 89 ? 13.444 1.565 -11.108 1.00 97.81 89 VAL A N 1
ATOM 681 C CA . VAL A 1 89 ? 14.915 1.487 -11.095 1.00 97.81 89 VAL A CA 1
ATOM 682 C C . VAL A 1 89 ? 15.511 2.823 -10.650 1.00 97.81 89 VAL A C 1
ATOM 684 O O . VAL A 1 89 ? 16.387 2.835 -9.791 1.00 97.81 89 VAL A O 1
ATOM 687 N N . PHE A 1 90 ? 14.985 3.943 -11.150 1.00 98.38 90 PHE A N 1
ATOM 688 C CA . PHE A 1 90 ? 15.424 5.289 -10.782 1.00 98.38 90 PHE A CA 1
ATOM 689 C C . PHE A 1 90 ? 15.260 5.572 -9.278 1.00 98.38 90 PHE A C 1
ATOM 691 O O . PHE A 1 90 ? 16.195 6.044 -8.627 1.00 98.38 90 PHE A O 1
ATOM 698 N N . ALA A 1 91 ? 14.105 5.221 -8.703 1.00 98.62 91 ALA A N 1
ATOM 699 C CA . ALA A 1 91 ? 13.834 5.358 -7.275 1.00 98.62 91 ALA A CA 1
ATOM 700 C C . ALA A 1 91 ? 14.749 4.477 -6.414 1.00 98.62 91 ALA A C 1
ATOM 702 O O . ALA A 1 91 ? 15.288 4.951 -5.415 1.00 98.62 91 ALA A O 1
ATOM 703 N N . LEU A 1 92 ? 14.956 3.214 -6.804 1.00 98.62 92 LEU A N 1
ATOM 704 C CA . LEU A 1 92 ? 15.819 2.285 -6.070 1.00 98.62 92 LEU A CA 1
ATOM 705 C C . LEU A 1 92 ? 17.288 2.713 -6.125 1.00 98.62 92 LEU A C 1
ATOM 707 O O . LEU A 1 92 ? 17.954 2.699 -5.095 1.00 98.62 92 LEU A O 1
ATOM 711 N N . SER A 1 93 ? 17.782 3.179 -7.276 1.00 98.38 93 SER A N 1
ATOM 712 C CA . SER A 1 93 ? 19.125 3.761 -7.379 1.00 98.38 93 SER A CA 1
ATOM 713 C C . SER A 1 93 ? 19.287 5.002 -6.495 1.00 98.38 93 SER A C 1
ATOM 715 O O . SER A 1 93 ? 20.310 5.139 -5.831 1.00 98.38 93 SER A O 1
ATOM 717 N N . ALA A 1 94 ? 18.278 5.878 -6.421 1.00 98.62 94 ALA A N 1
ATOM 718 C CA . ALA A 1 94 ? 18.332 7.064 -5.563 1.00 98.62 94 ALA A CA 1
ATOM 719 C C . ALA A 1 94 ? 18.290 6.718 -4.062 1.00 98.62 94 ALA A C 1
ATOM 721 O O . ALA A 1 94 ? 18.905 7.413 -3.252 1.00 98.62 94 ALA A O 1
ATOM 722 N N . LEU A 1 95 ? 17.600 5.634 -3.691 1.00 98.62 95 LEU A N 1
ATOM 723 C CA . LEU A 1 95 ? 17.592 5.075 -2.335 1.00 98.62 95 LEU A CA 1
ATOM 724 C C . LEU A 1 95 ? 18.932 4.414 -1.968 1.00 98.62 95 LEU A C 1
ATOM 726 O O . LEU A 1 95 ? 19.394 4.590 -0.846 1.00 98.62 95 LEU A O 1
ATOM 730 N N . LEU A 1 96 ? 19.589 3.712 -2.899 1.00 98.12 96 LEU A N 1
ATOM 731 C CA . LEU A 1 96 ? 20.943 3.181 -2.682 1.00 98.12 96 LEU A CA 1
ATOM 732 C C . LEU A 1 96 ? 21.964 4.312 -2.471 1.00 98.12 96 LEU A C 1
ATOM 734 O O . LEU A 1 96 ? 22.747 4.252 -1.528 1.00 98.12 96 LEU A O 1
ATOM 738 N N . GLU A 1 97 ? 21.913 5.363 -3.296 1.00 98.25 97 GLU A N 1
ATOM 739 C CA . GLU A 1 97 ? 22.801 6.534 -3.191 1.00 98.25 97 GLU A CA 1
ATOM 740 C C . GLU A 1 97 ? 22.560 7.348 -1.905 1.00 98.25 97 GLU A C 1
ATOM 742 O O . GLU A 1 97 ? 23.500 7.815 -1.264 1.00 98.25 97 GLU A O 1
ATOM 747 N N . SER A 1 98 ? 21.297 7.521 -1.503 1.00 97.88 98 SER A N 1
ATOM 748 C CA . SER A 1 98 ? 20.934 8.316 -0.315 1.00 97.88 98 SER A CA 1
ATOM 749 C C . SER A 1 98 ? 21.052 7.548 1.005 1.00 97.88 98 SER A C 1
ATOM 751 O O . SER A 1 98 ? 21.036 8.165 2.073 1.00 97.88 98 SER A O 1
ATOM 753 N N . GLY A 1 99 ? 21.121 6.217 0.939 1.00 97.69 99 GLY A N 1
ATOM 754 C CA . GLY A 1 99 ? 20.815 5.327 2.053 1.00 97.69 99 GLY A CA 1
ATOM 755 C C . GLY A 1 99 ? 19.307 5.192 2.308 1.00 97.69 99 GLY A C 1
ATOM 756 O O . GLY A 1 99 ? 18.486 5.954 1.796 1.00 97.69 99 GLY A O 1
ATOM 757 N N . THR A 1 100 ? 18.946 4.210 3.135 1.00 98.00 100 THR A N 1
ATOM 758 C CA . THR A 1 100 ? 17.556 3.855 3.468 1.00 98.00 100 THR A CA 1
ATOM 759 C C . THR A 1 100 ? 17.325 3.816 4.976 1.00 98.00 100 THR A C 1
ATOM 761 O O . THR A 1 100 ? 18.208 3.388 5.725 1.00 98.00 100 THR A O 1
ATOM 764 N N . ILE A 1 101 ? 16.119 4.162 5.428 1.00 97.31 101 ILE A N 1
ATOM 765 C CA . ILE A 1 101 ? 15.690 4.047 6.831 1.00 97.31 101 ILE A CA 1
ATOM 766 C C . ILE A 1 101 ? 14.426 3.177 6.980 1.00 97.31 101 ILE A C 1
ATOM 768 O O . ILE A 1 101 ? 13.664 3.010 6.023 1.00 97.31 101 ILE A O 1
ATOM 772 N N . PRO A 1 102 ? 14.146 2.626 8.179 1.00 96.06 102 PRO A N 1
ATOM 773 C CA . PRO A 1 102 ? 12.930 1.853 8.419 1.00 96.06 102 PRO A CA 1
ATOM 774 C C . PRO A 1 102 ? 11.655 2.626 8.056 1.00 96.06 102 PRO A C 1
ATOM 776 O O . PRO A 1 102 ? 11.423 3.736 8.533 1.00 96.06 102 PRO A O 1
ATOM 779 N N . GLY A 1 103 ? 10.811 2.004 7.232 1.00 95.94 103 GLY A N 1
ATOM 780 C CA . GLY A 1 103 ? 9.573 2.591 6.716 1.00 95.94 103 GLY A CA 1
ATOM 781 C C . GLY A 1 103 ? 9.678 3.160 5.298 1.00 95.94 103 GLY A C 1
ATOM 782 O O . GLY A 1 103 ? 8.630 3.472 4.724 1.00 95.94 103 GLY A O 1
ATOM 783 N N . ASP A 1 104 ? 10.887 3.262 4.727 1.00 98.25 104 ASP A N 1
ATOM 784 C CA . ASP A 1 104 ? 11.074 3.608 3.314 1.00 98.25 104 ASP A CA 1
ATOM 785 C C . ASP A 1 104 ? 10.398 2.565 2.419 1.00 98.25 104 ASP A C 1
ATOM 787 O O . ASP A 1 104 ? 10.479 1.350 2.654 1.00 98.25 104 ASP A O 1
ATOM 791 N N . ARG A 1 105 ? 9.680 3.046 1.399 1.00 98.25 105 ARG A N 1
ATOM 792 C CA . ARG A 1 105 ? 8.867 2.178 0.551 1.00 98.25 105 ARG A CA 1
ATOM 793 C C . ARG A 1 105 ? 8.642 2.676 -0.866 1.00 98.25 105 ARG A C 1
ATOM 795 O O . ARG A 1 105 ? 8.533 3.875 -1.130 1.00 98.25 105 ARG A O 1
ATOM 802 N N . ILE A 1 106 ? 8.467 1.706 -1.753 1.00 98.75 106 ILE A N 1
ATOM 803 C CA . ILE A 1 106 ? 7.934 1.904 -3.093 1.00 98.75 106 ILE A CA 1
ATOM 804 C C . ILE A 1 106 ? 6.419 1.713 -3.054 1.00 98.75 106 ILE A C 1
ATOM 806 O O . ILE A 1 106 ? 5.896 0.727 -2.535 1.00 98.75 106 ILE A O 1
ATOM 810 N N . GLU A 1 107 ? 5.707 2.669 -3.629 1.00 98.62 107 GLU A N 1
ATOM 811 C CA . GLU A 1 107 ? 4.266 2.630 -3.821 1.00 98.62 107 GLU A CA 1
ATOM 812 C C . GLU A 1 107 ? 3.979 2.180 -5.261 1.00 98.62 107 GLU A C 1
ATOM 814 O O . GLU A 1 107 ? 4.647 2.595 -6.211 1.00 98.62 107 GLU A O 1
ATOM 819 N N . HIS A 1 108 ? 2.954 1.350 -5.411 1.00 98.31 108 HIS A N 1
ATOM 820 C CA . HIS A 1 108 ? 2.568 0.612 -6.613 1.00 98.31 108 HIS A CA 1
ATOM 821 C C . HIS A 1 108 ? 3.533 -0.512 -7.005 1.00 98.31 108 HIS A C 1
ATOM 823 O O . HIS A 1 108 ? 3.138 -1.676 -6.908 1.00 98.31 108 HIS A O 1
ATOM 829 N N . ALA A 1 109 ? 4.754 -0.188 -7.447 1.00 98.12 109 ALA A N 1
ATOM 830 C CA . ALA A 1 109 ? 5.647 -1.119 -8.152 1.00 98.12 109 ALA A CA 1
ATOM 831 C C . ALA A 1 109 ? 4.878 -1.891 -9.249 1.00 98.12 109 ALA A C 1
ATOM 833 O O . ALA A 1 109 ? 4.812 -3.124 -9.247 1.00 98.12 109 ALA A O 1
ATOM 834 N N . SER A 1 110 ? 4.173 -1.151 -10.120 1.00 97.94 110 SER A N 1
ATOM 835 C CA . SER A 1 110 ? 3.191 -1.771 -11.027 1.00 97.94 110 SER A CA 1
ATOM 836 C C . SER A 1 110 ? 3.881 -2.664 -12.052 1.00 97.94 110 SER A C 1
ATOM 838 O O . SER A 1 110 ? 3.512 -3.829 -12.163 1.00 97.94 110 SER A O 1
ATOM 840 N N . VAL A 1 111 ? 4.894 -2.157 -12.762 1.00 97.88 111 VAL A N 1
ATOM 841 C CA . VAL A 1 111 ? 5.749 -2.946 -13.659 1.00 97.88 111 VAL A CA 1
ATOM 842 C C . VAL A 1 111 ? 6.981 -3.405 -12.876 1.00 97.88 111 VAL A C 1
ATOM 844 O O . VAL A 1 111 ? 7.894 -2.641 -12.571 1.00 97.88 111 VAL A O 1
ATOM 847 N N . THR A 1 112 ? 6.932 -4.673 -12.470 1.00 98.25 112 THR A N 1
ATOM 848 C CA . THR A 1 112 ? 7.829 -5.459 -11.596 1.00 98.25 112 THR A CA 1
ATOM 849 C C . THR A 1 112 ? 9.068 -6.212 -12.142 1.00 98.25 112 THR A C 1
ATOM 851 O O . THR A 1 112 ? 9.120 -7.377 -11.756 1.00 98.25 112 THR A O 1
ATOM 854 N N . PRO A 1 113 ? 9.992 -5.750 -13.025 1.00 96.38 113 PRO A N 1
ATOM 855 C CA . PRO A 1 113 ? 11.002 -6.595 -13.713 1.00 96.38 113 PRO A CA 1
ATOM 856 C C . PRO A 1 113 ? 11.884 -7.506 -12.839 1.00 96.38 113 PRO A C 1
ATOM 858 O O . PRO A 1 113 ? 12.139 -7.202 -11.679 1.00 96.38 113 PRO A O 1
ATOM 861 N N . ASP A 1 114 ? 12.419 -8.596 -13.415 1.00 94.38 114 ASP A N 1
ATOM 862 C CA . ASP A 1 114 ? 13.218 -9.594 -12.669 1.00 94.38 114 ASP A CA 1
ATOM 863 C C . ASP A 1 114 ? 14.470 -8.965 -12.032 1.00 94.38 114 ASP A C 1
ATOM 865 O O . ASP A 1 114 ? 14.745 -9.177 -10.854 1.00 94.38 114 ASP A O 1
ATOM 869 N N . ALA A 1 115 ? 15.184 -8.113 -12.777 1.00 92.56 115 ALA A N 1
ATOM 870 C CA . ALA A 1 115 ? 16.347 -7.381 -12.269 1.00 92.56 115 ALA A CA 1
ATOM 871 C C . ALA A 1 115 ? 15.999 -6.412 -11.119 1.00 92.56 115 ALA A C 1
ATOM 873 O O . ALA A 1 115 ? 16.813 -6.196 -10.224 1.00 92.56 115 ALA A O 1
ATOM 874 N N . ALA A 1 116 ? 14.777 -5.866 -11.098 1.00 96.81 116 ALA A N 1
ATOM 875 C CA . ALA A 1 116 ? 14.334 -4.965 -10.036 1.00 96.81 116 ALA A CA 1
ATOM 876 C C . ALA A 1 116 ? 14.020 -5.704 -8.721 1.00 96.81 116 ALA A C 1
ATOM 878 O O . ALA A 1 116 ? 14.107 -5.099 -7.656 1.00 96.81 116 ALA A O 1
ATOM 879 N N . LEU A 1 117 ? 13.730 -7.014 -8.757 1.00 96.88 117 LEU A N 1
ATOM 880 C CA . LEU A 1 117 ? 13.564 -7.828 -7.543 1.00 96.88 117 LEU A CA 1
ATOM 881 C C . LEU A 1 117 ? 14.866 -7.913 -6.729 1.00 96.88 117 LEU A C 1
ATOM 883 O O . LEU A 1 117 ? 14.818 -7.931 -5.500 1.00 96.88 117 LEU A O 1
ATOM 887 N N . ALA A 1 118 ? 16.026 -7.932 -7.394 1.00 94.06 118 ALA A N 1
ATOM 888 C CA . ALA A 1 118 ? 17.324 -7.893 -6.721 1.00 94.06 118 ALA A CA 1
ATOM 889 C C . ALA A 1 118 ? 17.551 -6.539 -6.025 1.00 94.06 118 ALA A C 1
ATOM 891 O O . ALA A 1 118 ? 17.833 -6.514 -4.829 1.00 94.06 118 ALA A O 1
ATOM 892 N N . LEU A 1 119 ? 17.317 -5.430 -6.736 1.00 96.38 119 LEU A N 1
ATOM 893 C CA . LEU A 1 119 ? 17.446 -4.069 -6.196 1.00 96.38 119 LEU A CA 1
ATOM 894 C C . LEU A 1 119 ? 16.476 -3.798 -5.031 1.00 96.38 119 LEU A C 1
ATOM 896 O O . LEU A 1 119 ? 16.854 -3.168 -4.045 1.00 96.38 119 LEU A O 1
ATOM 900 N N . LEU A 1 120 ? 15.242 -4.312 -5.096 1.00 98.12 120 LEU A N 1
ATOM 901 C CA . LEU A 1 120 ? 14.265 -4.232 -3.999 1.00 98.12 120 LEU A CA 1
ATOM 902 C C . LEU A 1 120 ? 14.728 -4.977 -2.738 1.00 98.12 120 LEU A C 1
ATOM 904 O O . LEU A 1 120 ? 14.486 -4.516 -1.625 1.00 98.12 120 LEU A O 1
ATOM 908 N N . ARG A 1 121 ? 15.410 -6.119 -2.897 1.00 96.00 121 ARG A N 1
ATOM 909 C CA . ARG A 1 121 ? 16.011 -6.844 -1.767 1.00 96.00 121 ARG A CA 1
ATOM 910 C C . ARG A 1 121 ? 17.233 -6.124 -1.203 1.00 96.00 121 ARG A C 1
ATOM 912 O O . ARG A 1 121 ? 17.396 -6.101 0.010 1.00 96.00 121 ARG A O 1
ATOM 919 N N . GLU A 1 122 ? 18.078 -5.567 -2.066 1.00 95.88 122 GLU A N 1
ATOM 920 C CA . GLU A 1 122 ? 19.309 -4.862 -1.686 1.00 95.88 122 GLU A CA 1
ATOM 921 C C . GLU A 1 122 ? 19.017 -3.571 -0.910 1.00 95.88 122 GLU A C 1
ATOM 923 O O . GLU A 1 122 ? 19.604 -3.333 0.140 1.00 95.88 122 GLU A O 1
ATOM 928 N N . THR A 1 123 ? 18.037 -2.790 -1.373 1.00 96.94 123 THR A N 1
ATOM 929 C CA . THR A 1 123 ? 17.533 -1.591 -0.677 1.00 96.94 123 THR A CA 1
ATOM 930 C C . THR A 1 123 ? 16.729 -1.900 0.592 1.00 96.94 123 THR A C 1
ATOM 932 O O . THR A 1 123 ? 16.452 -0.990 1.367 1.00 96.94 123 THR A O 1
ATOM 935 N N . ALA A 1 124 ? 16.318 -3.156 0.806 1.00 95.62 124 ALA A N 1
ATOM 936 C CA . ALA A 1 124 ? 15.500 -3.607 1.938 1.00 95.62 124 ALA A CA 1
ATOM 937 C C . ALA A 1 124 ? 14.188 -2.812 2.170 1.00 95.62 124 ALA A C 1
ATOM 939 O O . ALA A 1 124 ? 13.624 -2.838 3.269 1.00 95.62 124 ALA A O 1
ATOM 940 N N . VAL A 1 125 ? 13.678 -2.123 1.143 1.00 97.62 125 VAL A N 1
ATOM 941 C CA . VAL A 1 125 ? 12.450 -1.320 1.232 1.00 97.62 125 VAL A CA 1
ATOM 942 C C . VAL A 1 125 ? 11.189 -2.173 1.156 1.00 97.62 125 VAL A C 1
ATOM 944 O O . VAL A 1 125 ? 11.160 -3.272 0.601 1.00 97.62 125 VAL A O 1
ATOM 947 N N . THR A 1 126 ? 10.099 -1.631 1.692 1.00 98.19 126 THR A N 1
ATOM 948 C CA . THR A 1 126 ? 8.768 -2.228 1.536 1.00 98.19 126 THR A CA 1
ATOM 949 C C . THR A 1 126 ? 8.175 -1.886 0.167 1.00 98.19 126 THR A C 1
ATOM 951 O O . THR A 1 126 ? 8.385 -0.790 -0.349 1.00 98.19 126 THR A O 1
ATOM 954 N N . VAL A 1 127 ? 7.357 -2.775 -0.394 1.00 98.69 127 VAL A N 1
ATOM 955 C CA . VAL A 1 127 ? 6.462 -2.467 -1.518 1.00 98.69 127 VAL A CA 1
ATOM 956 C C . VAL A 1 127 ? 5.016 -2.385 -1.021 1.00 98.69 127 VAL A C 1
ATOM 958 O O . VAL A 1 127 ? 4.561 -3.245 -0.270 1.00 98.69 127 VAL A O 1
ATOM 961 N N . VAL A 1 128 ? 4.268 -1.369 -1.456 1.00 98.62 128 VAL A N 1
ATOM 962 C CA . VAL A 1 128 ? 2.816 -1.248 -1.232 1.00 98.62 128 VAL A CA 1
ATOM 963 C C . VAL A 1 128 ? 2.105 -1.244 -2.581 1.00 98.62 128 VAL A C 1
ATOM 965 O O . VAL A 1 128 ? 2.157 -0.255 -3.308 1.00 98.62 128 VAL A O 1
ATOM 968 N N . THR A 1 129 ? 1.448 -2.351 -2.930 1.00 98.62 129 THR A N 1
ATOM 969 C CA . THR A 1 129 ? 0.914 -2.589 -4.284 1.00 98.62 129 THR A CA 1
ATOM 970 C C . THR A 1 129 ? -0.612 -2.738 -4.318 1.00 98.62 129 THR A C 1
ATOM 972 O O . THR A 1 129 ? -1.250 -2.984 -3.292 1.00 98.62 129 THR A O 1
ATOM 975 N N . GLN A 1 130 ? -1.212 -2.581 -5.504 1.00 98.50 130 GLN A N 1
ATOM 976 C CA . GLN A 1 130 ? -2.666 -2.547 -5.718 1.00 98.50 130 GLN A CA 1
ATOM 977 C C . GLN A 1 130 ? -3.106 -3.698 -6.630 1.00 98.50 130 GLN A C 1
ATOM 979 O O . GLN A 1 130 ? -3.375 -3.492 -7.817 1.00 98.50 130 GLN A O 1
ATOM 984 N N . PRO A 1 131 ? -3.238 -4.928 -6.104 1.00 97.94 131 PRO A N 1
ATOM 985 C CA . PRO A 1 131 ? -3.665 -6.062 -6.919 1.00 97.94 131 PRO A CA 1
ATOM 986 C C . PRO A 1 131 ? -5.063 -5.867 -7.534 1.00 97.94 131 PRO A C 1
ATOM 988 O O . PRO A 1 131 ? -5.354 -6.478 -8.558 1.00 97.94 131 PRO A O 1
ATOM 991 N N . GLY A 1 132 ? -5.905 -4.981 -6.982 1.00 98.25 132 GLY A N 1
ATOM 992 C CA . GLY A 1 132 ? -7.204 -4.606 -7.559 1.00 98.25 132 GLY A CA 1
ATOM 993 C C . GLY A 1 132 ? -7.125 -4.101 -9.007 1.00 98.25 132 GLY A C 1
ATOM 994 O O . GLY A 1 132 ? -7.982 -4.452 -9.821 1.00 98.25 132 GLY A O 1
ATOM 995 N N . PHE A 1 133 ? -6.052 -3.397 -9.391 1.00 98.50 133 PHE A N 1
ATOM 996 C CA . PHE A 1 133 ? -5.881 -2.907 -10.765 1.00 98.50 133 PHE A CA 1
ATOM 997 C C . PHE A 1 133 ? -5.735 -4.029 -11.803 1.00 98.50 133 PHE A C 1
ATOM 999 O O . PHE A 1 133 ? -6.107 -3.833 -12.960 1.00 98.50 133 PHE A O 1
ATOM 1006 N N . VAL A 1 134 ? -5.329 -5.241 -11.403 1.00 97.94 134 VAL A N 1
ATOM 1007 C CA . VAL A 1 134 ? -5.382 -6.434 -12.270 1.00 97.94 134 VAL A CA 1
ATOM 1008 C C . VAL A 1 134 ? -6.813 -6.728 -12.727 1.00 97.94 134 VAL A C 1
ATOM 1010 O O . VAL A 1 134 ? -7.034 -7.087 -13.883 1.00 97.94 134 VAL A O 1
ATOM 1013 N N . ARG A 1 135 ? -7.795 -6.554 -11.835 1.00 97.56 135 ARG A N 1
ATOM 1014 C CA . ARG A 1 135 ? -9.213 -6.770 -12.135 1.00 97.56 135 ARG A CA 1
ATOM 1015 C C . ARG A 1 135 ? -9.832 -5.574 -12.847 1.00 97.56 135 ARG A C 1
ATOM 1017 O O . ARG A 1 135 ? -10.600 -5.769 -13.782 1.00 97.56 135 ARG A O 1
ATOM 1024 N N . GLU A 1 136 ? -9.521 -4.363 -12.402 1.00 97.50 136 GLU A N 1
ATOM 1025 C CA . GLU A 1 136 ? -10.174 -3.138 -12.876 1.00 97.50 136 GLU A CA 1
ATOM 1026 C C . GLU A 1 136 ? -9.633 -2.640 -14.219 1.00 97.50 136 GLU A C 1
ATOM 1028 O O . GLU A 1 136 ? -10.417 -2.232 -15.073 1.00 97.50 136 GLU A O 1
ATOM 1033 N N . ARG A 1 137 ? -8.311 -2.706 -14.414 1.00 97.69 137 ARG A N 1
ATOM 1034 C CA . ARG A 1 137 ? -7.589 -2.144 -15.569 1.00 97.69 137 ARG A CA 1
ATOM 1035 C C . ARG A 1 137 ? -6.883 -3.205 -16.416 1.00 97.69 137 ARG A C 1
ATOM 1037 O O . ARG A 1 137 ? -6.378 -2.900 -17.489 1.00 97.69 137 ARG A O 1
ATOM 1044 N N . GLY A 1 138 ? -6.882 -4.470 -15.989 1.00 97.56 138 GLY A N 1
ATOM 1045 C CA . GLY A 1 138 ? -6.172 -5.550 -16.679 1.00 97.56 138 GLY A CA 1
ATOM 1046 C C . GLY A 1 138 ? -6.552 -5.751 -18.148 1.00 97.56 138 GLY A C 1
ATOM 1047 O O . GLY A 1 138 ? -5.695 -6.129 -18.936 1.00 97.56 138 GLY A O 1
ATOM 1048 N N . ASP A 1 139 ? -7.795 -5.471 -18.551 1.00 98.06 139 ASP A N 1
ATOM 1049 C CA . ASP A 1 139 ? -8.187 -5.557 -19.967 1.00 98.06 139 ASP A CA 1
ATOM 1050 C C . ASP A 1 139 ? -7.533 -4.462 -20.826 1.00 98.06 139 AS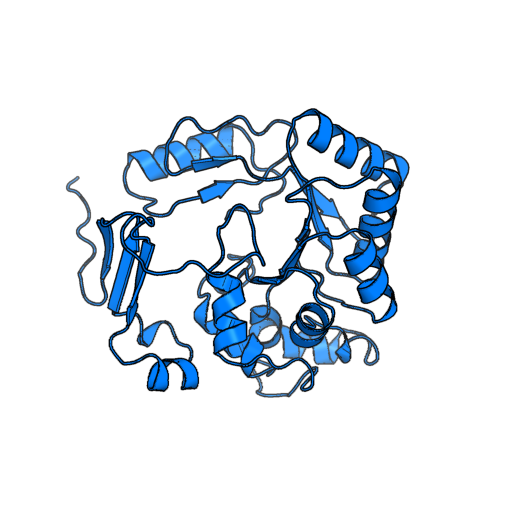P A C 1
ATOM 1052 O O . ASP A 1 139 ? -7.141 -4.748 -21.956 1.00 98.06 139 ASP A O 1
ATOM 1056 N N . GLN A 1 140 ? -7.349 -3.260 -20.265 1.00 97.88 140 GLN A N 1
ATOM 1057 C CA . GLN A 1 140 ? -6.583 -2.166 -20.867 1.00 97.88 140 GLN A CA 1
ATOM 1058 C C . GLN A 1 140 ? -5.089 -2.513 -20.898 1.00 97.88 140 GLN A C 1
ATOM 1060 O O . GLN A 1 140 ? -4.456 -2.421 -21.944 1.00 9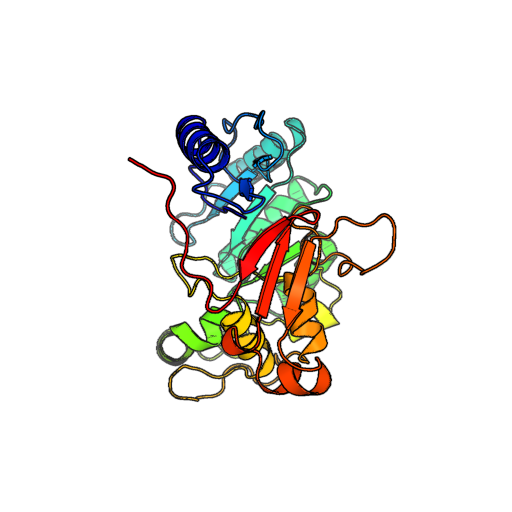7.88 140 GLN A O 1
ATOM 1065 N N . TYR A 1 141 ? -4.529 -3.015 -19.791 1.00 97.62 141 TYR A N 1
ATOM 1066 C CA . TYR A 1 141 ? -3.122 -3.425 -19.749 1.00 97.62 141 TYR A CA 1
ATOM 1067 C C . TYR A 1 141 ? -2.786 -4.515 -20.775 1.00 97.62 141 TYR A C 1
ATOM 1069 O O . TYR A 1 141 ? -1.741 -4.458 -21.409 1.00 97.62 141 TYR A O 1
ATOM 1077 N N . LEU A 1 142 ? -3.683 -5.481 -20.995 1.00 97.25 142 LEU A N 1
ATOM 1078 C CA . LEU A 1 142 ? -3.510 -6.515 -22.021 1.00 97.25 142 LEU A CA 1
ATOM 1079 C C . LEU A 1 142 ? -3.608 -5.989 -23.470 1.00 97.25 142 LEU A C 1
ATOM 1081 O O . LEU A 1 142 ? -3.385 -6.773 -24.394 1.00 97.25 142 LEU A O 1
ATOM 1085 N N . ALA A 1 143 ? -3.994 -4.725 -23.673 1.00 97.31 143 ALA A N 1
ATOM 1086 C CA . ALA A 1 143 ? -4.065 -4.058 -24.974 1.00 97.31 143 ALA A CA 1
ATOM 1087 C C . ALA A 1 143 ? -2.961 -2.999 -25.168 1.00 97.31 143 ALA A C 1
ATOM 1089 O O . ALA A 1 143 ? -2.488 -2.831 -26.287 1.00 97.31 143 ALA A O 1
ATOM 1090 N N . GLU A 1 144 ? -2.558 -2.307 -24.097 1.00 96.69 144 GLU A N 1
ATOM 1091 C CA . GLU A 1 144 ? -1.672 -1.131 -24.149 1.00 96.69 144 GLU A CA 1
ATOM 1092 C C . GLU A 1 144 ? -0.267 -1.367 -23.571 1.00 96.69 144 GLU A C 1
ATOM 1094 O O . GLU A 1 144 ? 0.670 -0.685 -23.972 1.00 96.69 144 GLU A O 1
ATOM 1099 N N . VAL A 1 145 ? -0.091 -2.315 -22.640 1.00 95.88 145 VAL A N 1
ATOM 1100 C CA . VAL A 1 145 ? 1.232 -2.626 -22.068 1.00 95.88 145 VAL A CA 1
ATOM 1101 C C . VAL A 1 145 ? 1.946 -3.640 -22.954 1.00 95.88 145 VAL A C 1
ATOM 1103 O O . VAL A 1 145 ? 1.365 -4.660 -23.337 1.00 95.88 145 VAL A O 1
ATOM 1106 N N . GLU A 1 146 ? 3.226 -3.384 -23.230 1.00 94.62 146 GLU A N 1
ATOM 1107 C CA . GLU A 1 146 ? 4.095 -4.247 -24.031 1.00 94.62 146 GLU A CA 1
ATOM 1108 C C . GLU A 1 146 ? 4.016 -5.724 -23.589 1.00 94.62 146 GLU A C 1
ATOM 1110 O O . GLU A 1 146 ? 4.159 -6.008 -22.395 1.00 94.62 146 GLU A O 1
ATOM 1115 N N . PRO A 1 147 ? 3.834 -6.703 -24.503 1.00 93.56 147 PRO A N 1
ATOM 1116 C CA . PRO A 1 147 ? 3.564 -8.099 -24.138 1.00 93.56 147 PRO A CA 1
ATOM 1117 C C . PRO A 1 147 ? 4.584 -8.734 -23.182 1.00 93.56 147 PRO A C 1
ATOM 1119 O O . PRO A 1 147 ? 4.215 -9.550 -22.336 1.00 93.56 147 PRO A O 1
ATOM 1122 N N . ARG A 1 148 ? 5.860 -8.335 -23.274 1.00 90.88 148 ARG A N 1
ATOM 1123 C CA . ARG A 1 148 ? 6.936 -8.792 -22.372 1.00 90.88 148 ARG A CA 1
ATOM 1124 C C . ARG A 1 148 ? 6.760 -8.298 -20.924 1.00 90.88 148 ARG A C 1
ATOM 1126 O O . ARG A 1 148 ? 7.205 -8.961 -19.995 1.00 90.88 148 ARG A O 1
ATOM 1133 N N . GLU A 1 149 ? 6.098 -7.158 -20.738 1.00 94.81 149 GLU A N 1
ATOM 1134 C CA . GLU A 1 149 ? 5.930 -6.455 -19.458 1.00 94.81 149 GLU A CA 1
ATOM 1135 C C . GLU A 1 149 ? 4.593 -6.802 -18.790 1.00 94.81 149 GLU A C 1
ATOM 1137 O O . GLU A 1 149 ? 4.448 -6.663 -17.578 1.00 94.81 149 GLU A O 1
ATOM 1142 N N . GLN A 1 150 ? 3.633 -7.361 -19.538 1.00 95.62 150 GLN A N 1
ATOM 1143 C CA . GLN A 1 150 ? 2.351 -7.832 -18.995 1.00 95.62 150 GLN A CA 1
ATOM 1144 C C . GLN A 1 150 ? 2.520 -8.910 -17.911 1.00 95.62 150 GLN A C 1
ATOM 1146 O O . GLN A 1 150 ? 1.736 -8.976 -16.961 1.00 95.62 150 GLN A O 1
ATOM 1151 N N . ALA A 1 151 ? 3.564 -9.740 -18.019 1.00 94.62 151 ALA A N 1
ATOM 1152 C CA . ALA A 1 151 ? 3.942 -10.693 -16.977 1.00 94.62 151 ALA A CA 1
ATOM 1153 C C . ALA A 1 151 ? 4.424 -9.993 -15.692 1.00 94.62 151 ALA A C 1
ATOM 1155 O O . ALA A 1 151 ? 4.251 -10.535 -14.604 1.00 94.62 151 ALA A O 1
ATOM 1156 N N . TRP A 1 152 ? 4.992 -8.790 -15.811 1.00 97.19 152 TRP A N 1
ATOM 1157 C CA . TRP A 1 152 ? 5.552 -8.001 -14.714 1.00 97.19 152 TRP A CA 1
ATOM 1158 C C . TRP A 1 152 ? 4.517 -7.139 -13.979 1.00 97.19 152 TRP A C 1
ATOM 1160 O O . TRP A 1 152 ? 4.863 -6.514 -12.979 1.00 97.19 152 TRP A O 1
ATOM 1170 N N . LEU A 1 153 ? 3.256 -7.119 -14.417 1.00 98.12 153 LEU A N 1
ATOM 1171 C CA . LEU A 1 153 ? 2.212 -6.311 -13.788 1.00 98.12 153 LEU A CA 1
ATOM 1172 C C . LEU A 1 153 ? 1.774 -6.875 -12.428 1.00 98.12 153 LEU A C 1
ATOM 1174 O O . LEU A 1 153 ? 1.221 -7.977 -12.361 1.00 98.12 153 LEU A O 1
ATOM 1178 N N . TYR A 1 154 ? 1.959 -6.097 -11.357 1.00 98.25 154 TYR A N 1
ATOM 1179 C CA . TYR A 1 154 ? 1.515 -6.366 -9.977 1.00 98.25 154 TYR A CA 1
ATOM 1180 C C . TYR A 1 154 ? 1.950 -7.747 -9.445 1.00 98.25 154 TYR A C 1
ATOM 1182 O O . TYR A 1 154 ? 1.121 -8.536 -8.973 1.00 98.25 154 TYR A O 1
ATOM 1190 N N . ARG A 1 155 ? 3.248 -8.070 -9.565 1.00 96.31 155 ARG A N 1
ATOM 1191 C CA . ARG A 1 155 ? 3.849 -9.389 -9.259 1.00 96.31 155 ARG A CA 1
ATOM 1192 C C . ARG A 1 155 ? 3.927 -9.740 -7.765 1.00 96.31 155 ARG A C 1
ATOM 1194 O O . ARG A 1 155 ? 5.000 -9.886 -7.180 1.00 96.31 155 ARG A O 1
ATOM 1201 N N . CYS A 1 156 ? 2.766 -9.877 -7.134 1.00 98.38 156 CYS A N 1
ATOM 1202 C CA . CYS A 1 156 ? 2.647 -10.099 -5.695 1.00 98.38 156 CYS A CA 1
ATOM 1203 C C . CYS A 1 156 ? 3.316 -11.402 -5.222 1.00 98.38 156 CYS A C 1
ATOM 1205 O O . CYS A 1 156 ? 3.886 -11.431 -4.132 1.00 98.38 156 CYS A O 1
ATOM 1207 N N . ARG A 1 157 ? 3.263 -12.485 -6.013 1.00 98.44 157 ARG A N 1
ATOM 1208 C CA . ARG A 1 157 ? 3.872 -13.770 -5.637 1.00 98.44 157 ARG A CA 1
ATOM 1209 C C . ARG A 1 157 ? 5.389 -13.679 -5.694 1.00 98.44 157 ARG A C 1
ATOM 1211 O O . ARG A 1 157 ? 6.034 -14.084 -4.730 1.00 98.44 157 ARG A O 1
ATOM 1218 N N . SER A 1 158 ? 5.932 -13.131 -6.782 1.00 98.38 158 SER A N 1
ATOM 1219 C CA . SER A 1 158 ? 7.373 -12.956 -6.952 1.00 98.38 158 SER A CA 1
ATOM 1220 C C . SER A 1 158 ? 7.955 -12.075 -5.850 1.00 98.38 158 SER A C 1
ATOM 1222 O O . SER A 1 158 ? 8.952 -12.470 -5.257 1.00 98.38 158 SER A O 1
ATOM 1224 N N . LEU A 1 159 ? 7.312 -10.953 -5.503 1.00 98.38 159 LEU A N 1
ATOM 1225 C CA . LEU A 1 159 ? 7.754 -10.078 -4.407 1.00 98.38 159 LEU A CA 1
ATOM 1226 C C . LEU A 1 159 ? 7.831 -10.829 -3.061 1.00 98.38 159 LEU A C 1
ATOM 1228 O O . LEU A 1 159 ? 8.875 -10.814 -2.408 1.00 98.38 159 LEU A O 1
ATOM 1232 N N . VAL A 1 160 ? 6.768 -11.554 -2.685 1.00 96.94 160 VAL A N 1
ATOM 1233 C CA . VAL A 1 160 ? 6.715 -12.323 -1.425 1.00 96.94 160 VAL A CA 1
ATOM 1234 C C . VAL A 1 160 ? 7.727 -13.471 -1.400 1.00 96.94 160 VAL A C 1
ATOM 1236 O O . VAL A 1 160 ? 8.404 -13.660 -0.393 1.00 96.94 160 VAL A O 1
ATOM 1239 N N . ASP A 1 161 ? 7.857 -14.240 -2.483 1.00 97.56 161 ASP A N 1
ATOM 1240 C CA . ASP A 1 161 ? 8.807 -15.362 -2.535 1.00 97.56 161 ASP A CA 1
ATOM 1241 C C . ASP A 1 161 ? 10.270 -14.883 -2.604 1.00 97.56 161 ASP A C 1
ATOM 1243 O O . ASP A 1 161 ? 11.170 -15.588 -2.151 1.00 97.56 161 ASP A O 1
ATOM 1247 N N . HIS A 1 162 ? 10.509 -13.651 -3.068 1.00 97.25 162 HIS A N 1
ATOM 1248 C CA . HIS A 1 162 ? 11.794 -12.961 -2.941 1.00 97.25 162 HIS A CA 1
ATOM 1249 C C . HIS A 1 162 ? 11.995 -12.299 -1.567 1.00 97.25 162 HIS A C 1
ATOM 1251 O O . HIS A 1 162 ? 13.019 -11.647 -1.371 1.00 97.25 162 HIS A O 1
ATOM 1257 N N . GLY A 1 163 ? 11.096 -12.488 -0.596 1.00 96.19 163 GLY A N 1
ATOM 1258 C CA . GLY A 1 163 ? 11.252 -11.975 0.769 1.00 96.19 163 GLY A CA 1
ATOM 1259 C C . GLY A 1 163 ? 11.169 -10.451 0.888 1.00 96.19 163 GLY A C 1
ATOM 1260 O O . GLY A 1 163 ? 11.618 -9.903 1.891 1.00 96.19 163 GLY A O 1
ATOM 1261 N N . ILE A 1 164 ? 10.619 -9.769 -0.120 1.00 97.88 164 ILE A N 1
ATOM 1262 C CA . ILE A 1 164 ? 10.404 -8.320 -0.101 1.00 97.88 164 ILE A CA 1
ATOM 1263 C C . ILE A 1 164 ? 9.145 -8.048 0.745 1.00 97.88 164 ILE A 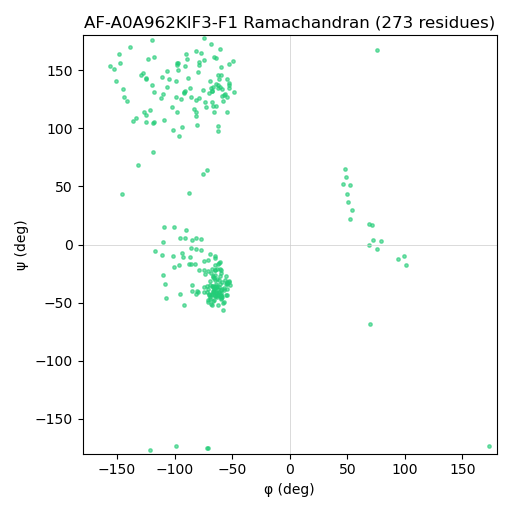C 1
ATOM 1265 O O . ILE A 1 164 ? 8.101 -8.645 0.458 1.00 97.88 164 ILE A O 1
ATOM 1269 N N . PRO A 1 165 ? 9.196 -7.178 1.776 1.00 97.62 165 PRO A N 1
ATOM 1270 C CA . PRO A 1 165 ? 8.017 -6.836 2.569 1.00 97.62 165 PRO A CA 1
ATOM 1271 C C . PRO A 1 165 ? 6.917 -6.258 1.672 1.00 97.62 165 PRO A C 1
ATOM 1273 O O . PRO A 1 165 ? 7.148 -5.278 0.962 1.00 97.62 165 PRO A O 1
ATOM 1276 N N . LEU A 1 166 ? 5.725 -6.865 1.686 1.00 98.25 166 LEU A N 1
ATOM 1277 C CA . LEU A 1 166 ? 4.639 -6.524 0.762 1.00 98.25 166 LEU A CA 1
ATOM 1278 C C . LEU A 1 166 ? 3.342 -6.157 1.492 1.00 98.25 166 LEU A C 1
ATOM 1280 O O . LEU A 1 166 ? 2.683 -7.011 2.084 1.00 98.25 166 LEU A O 1
ATOM 1284 N N . GLY A 1 167 ? 2.957 -4.886 1.405 1.00 98.12 167 GLY A N 1
ATOM 1285 C CA . GLY A 1 167 ? 1.642 -4.389 1.802 1.00 98.12 167 GLY A CA 1
ATOM 1286 C C . GLY A 1 167 ? 0.682 -4.268 0.616 1.00 98.12 167 GLY A C 1
ATOM 1287 O O . GLY A 1 167 ? 1.093 -4.107 -0.535 1.00 98.12 167 GLY A O 1
ATOM 1288 N N . GLY A 1 168 ? -0.615 -4.312 0.907 1.00 97.75 168 GLY A N 1
ATOM 1289 C CA . GLY A 1 168 ? -1.689 -4.055 -0.048 1.00 97.75 168 GLY A CA 1
ATOM 1290 C C . GLY A 1 168 ? -2.328 -2.689 0.177 1.00 97.75 168 GLY A C 1
ATOM 1291 O O . GLY A 1 168 ? -2.537 -2.263 1.314 1.00 97.75 168 GLY A O 1
ATOM 1292 N N . SER A 1 169 ? -2.694 -2.012 -0.906 1.00 97.94 169 SER A N 1
ATOM 1293 C CA . SER A 1 169 ? -3.622 -0.881 -0.864 1.00 97.94 169 SER A CA 1
ATOM 1294 C C . SER A 1 169 ? -4.609 -0.937 -2.031 1.00 97.94 169 SER A C 1
ATOM 1296 O O . SER A 1 169 ? -4.496 -1.773 -2.928 1.00 97.94 169 SER A O 1
ATOM 1298 N N . THR A 1 170 ? -5.629 -0.085 -1.984 1.00 98.06 170 THR A N 1
ATOM 1299 C CA . THR A 1 170 ? -6.652 0.043 -3.032 1.00 98.06 170 THR A CA 1
ATOM 1300 C C . THR A 1 170 ? -6.425 1.231 -3.963 1.00 98.06 170 THR A C 1
ATOM 1302 O O . THR A 1 170 ? -6.997 1.260 -5.045 1.00 98.06 170 THR A O 1
ATOM 1305 N N . ASP A 1 171 ? -5.620 2.213 -3.535 1.00 97.25 171 ASP A N 1
ATOM 1306 C CA . ASP A 1 171 ? -5.433 3.504 -4.218 1.00 97.25 171 ASP A CA 1
ATOM 1307 C C . ASP A 1 171 ? -6.764 4.209 -4.561 1.00 97.25 171 ASP A C 1
ATOM 1309 O O . ASP A 1 171 ? -6.935 4.839 -5.601 1.00 97.25 171 ASP A O 1
ATOM 1313 N N . ALA A 1 172 ? -7.754 4.087 -3.673 1.00 96.06 172 ALA A N 1
ATOM 1314 C CA . ALA A 1 172 ? -9.011 4.813 -3.800 1.00 96.06 172 ALA A CA 1
ATOM 1315 C C . ALA A 1 172 ? -8.773 6.337 -3.693 1.00 96.06 172 ALA A C 1
ATOM 1317 O O . ALA A 1 172 ? -8.013 6.764 -2.821 1.00 96.06 172 ALA A O 1
ATOM 1318 N N . PRO A 1 173 ? -9.430 7.167 -4.528 1.00 95.19 173 PRO A N 1
ATOM 1319 C CA . PRO A 1 173 ? -10.556 6.831 -5.409 1.00 95.19 173 PRO A CA 1
ATOM 1320 C C . PRO A 1 173 ? -10.174 6.383 -6.836 1.00 95.19 173 PRO A C 1
ATOM 1322 O O . PRO A 1 173 ? -11.068 6.205 -7.659 1.00 95.19 173 PRO A O 1
ATOM 1325 N N . TYR A 1 174 ? -8.887 6.211 -7.162 1.00 94.50 174 TYR A N 1
ATOM 1326 C CA . TYR A 1 174 ? -8.452 5.754 -8.492 1.00 94.50 174 TYR A CA 1
ATOM 1327 C C . TYR A 1 174 ? -8.727 4.264 -8.741 1.00 94.50 174 TYR A C 1
ATOM 1329 O O . TYR A 1 174 ? -8.847 3.854 -9.901 1.00 94.50 174 TYR A O 1
ATOM 1337 N N . GLY A 1 175 ? -8.813 3.467 -7.674 1.00 94.56 175 GLY A N 1
ATOM 1338 C CA . GLY A 1 175 ? -9.383 2.118 -7.660 1.00 94.56 175 GLY A CA 1
ATOM 1339 C C . GLY A 1 175 ? -10.579 1.998 -6.711 1.00 94.56 175 GLY A C 1
ATOM 1340 O O . GLY A 1 175 ? -10.918 2.941 -5.988 1.00 94.56 175 GLY A O 1
ATOM 1341 N N . SER A 1 176 ? -11.229 0.831 -6.690 1.00 95.69 176 SER A N 1
ATOM 1342 C CA . SER A 1 176 ? -12.314 0.543 -5.743 1.00 95.69 176 SER A CA 1
ATOM 1343 C C . SER A 1 176 ? -11.849 0.673 -4.292 1.00 95.69 176 SER A C 1
ATOM 1345 O O . SER A 1 176 ? -10.841 0.095 -3.897 1.00 95.69 176 SER A O 1
ATOM 1347 N N . ALA A 1 177 ? -12.632 1.353 -3.451 1.00 95.81 177 ALA A N 1
ATOM 1348 C CA . ALA A 1 177 ? -12.357 1.460 -2.016 1.00 95.81 177 ALA A CA 1
ATOM 1349 C C . ALA A 1 177 ? -12.447 0.122 -1.252 1.00 95.81 177 ALA A C 1
ATOM 1351 O O . ALA A 1 177 ? -12.055 0.067 -0.087 1.00 95.81 177 ALA A O 1
ATOM 1352 N N . ASP A 1 178 ? -12.945 -0.947 -1.882 1.00 96.81 178 ASP A N 1
ATOM 1353 C CA . ASP A 1 178 ? -13.092 -2.264 -1.267 1.00 96.81 178 ASP A CA 1
ATOM 1354 C C . ASP A 1 178 ? -11.774 -3.079 -1.265 1.00 96.81 178 ASP A C 1
ATOM 1356 O O . ASP A 1 178 ? -11.361 -3.576 -2.322 1.00 96.81 178 ASP A O 1
ATOM 1360 N N . PRO A 1 179 ? -11.139 -3.323 -0.098 1.00 97.44 179 PRO A N 1
ATOM 1361 C CA . PRO A 1 179 ? -9.950 -4.169 -0.015 1.00 97.44 179 PRO A CA 1
ATOM 1362 C C . PRO A 1 179 ? -10.246 -5.646 -0.319 1.00 97.44 179 PRO A C 1
ATOM 1364 O O . PRO A 1 179 ? -9.330 -6.378 -0.693 1.00 97.44 179 PRO A O 1
ATOM 1367 N N . TRP A 1 180 ? -11.498 -6.108 -0.203 1.00 98.31 180 TRP A N 1
ATOM 1368 C CA . TRP A 1 180 ? -11.859 -7.488 -0.530 1.00 98.31 180 TRP A CA 1
ATOM 1369 C C . TRP A 1 180 ? -11.738 -7.758 -2.027 1.00 98.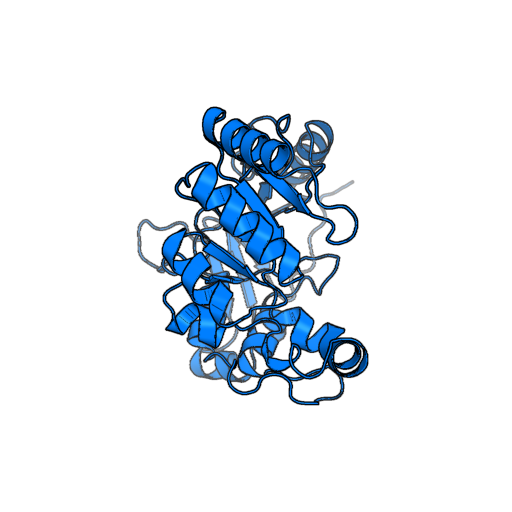31 180 TRP A C 1
ATOM 1371 O O . TRP A 1 180 ? -11.120 -8.751 -2.409 1.00 98.31 180 TRP A O 1
ATOM 1381 N N . SER A 1 181 ? -12.190 -6.830 -2.873 1.00 97.75 181 SER A N 1
ATOM 1382 C CA . SER A 1 181 ? -11.963 -6.880 -4.320 1.00 97.75 181 SER A CA 1
ATOM 1383 C C . SER A 1 181 ? -10.472 -6.944 -4.690 1.00 97.75 181 SER A C 1
ATOM 1385 O O . SER A 1 181 ? -10.090 -7.723 -5.568 1.00 97.75 181 SER A O 1
ATOM 1387 N N . ALA A 1 182 ? -9.609 -6.215 -3.972 1.00 98.44 182 ALA A N 1
ATOM 1388 C CA . ALA A 1 182 ? -8.161 -6.253 -4.166 1.00 98.44 182 ALA A CA 1
ATOM 1389 C C . ALA A 1 182 ? -7.553 -7.603 -3.733 1.00 98.44 182 ALA A C 1
ATOM 1391 O O . ALA A 1 182 ? -6.755 -8.183 -4.474 1.00 98.44 182 ALA A O 1
ATOM 1392 N N . MET A 1 183 ? -7.974 -8.158 -2.589 1.00 98.69 183 MET A N 1
ATOM 1393 C CA . MET A 1 183 ? -7.587 -9.512 -2.161 1.00 98.69 183 MET A CA 1
ATOM 1394 C C . MET A 1 183 ? -8.048 -10.581 -3.163 1.00 98.69 183 MET A C 1
ATOM 1396 O O . MET A 1 183 ? -7.266 -11.454 -3.540 1.00 98.69 183 MET A O 1
ATOM 1400 N N . ALA A 1 184 ? -9.290 -10.497 -3.647 1.00 98.56 184 ALA A N 1
ATOM 1401 C CA . ALA A 1 184 ? -9.824 -11.400 -4.661 1.00 98.56 184 ALA A CA 1
ATOM 1402 C C . ALA A 1 184 ? -9.028 -11.314 -5.973 1.00 98.56 184 ALA A C 1
ATOM 1404 O O . ALA A 1 184 ? -8.702 -12.346 -6.557 1.00 98.56 184 ALA A O 1
ATOM 1405 N N . ALA A 1 185 ? -8.645 -10.110 -6.412 1.00 98.31 185 ALA A N 1
ATOM 1406 C CA . ALA A 1 185 ? -7.809 -9.915 -7.593 1.00 98.31 185 ALA A CA 1
ATOM 1407 C C . ALA A 1 185 ? -6.393 -10.507 -7.425 1.00 98.31 185 ALA A C 1
ATOM 1409 O O . ALA A 1 185 ? -5.886 -11.128 -8.363 1.00 98.31 185 ALA A O 1
ATOM 1410 N N . ALA A 1 186 ? -5.795 -10.409 -6.229 1.00 98.56 186 ALA A N 1
ATOM 1411 C CA . ALA A 1 186 ? -4.497 -11.016 -5.907 1.00 98.56 186 ALA A CA 1
ATOM 1412 C C . ALA A 1 186 ? -4.516 -12.555 -5.977 1.00 98.56 186 ALA A C 1
ATOM 1414 O O . ALA A 1 186 ? -3.539 -13.172 -6.400 1.00 98.56 186 ALA A O 1
ATOM 1415 N N . VAL A 1 187 ? -5.630 -13.183 -5.583 1.00 98.69 187 VAL A N 1
ATOM 1416 C CA . VAL A 1 187 ? -5.814 -14.644 -5.662 1.00 98.69 187 VAL A CA 1
ATOM 1417 C C . VAL A 1 187 ? -6.204 -15.092 -7.074 1.00 98.69 187 VAL A C 1
ATOM 1419 O O . VAL A 1 187 ? -5.737 -16.122 -7.549 1.00 98.69 187 VAL A O 1
ATOM 1422 N N . GLN A 1 188 ? -7.062 -14.339 -7.767 1.00 97.88 188 GLN A N 1
ATOM 1423 C CA . GLN A 1 188 ? -7.629 -14.764 -9.052 1.00 97.88 188 GLN A CA 1
ATOM 1424 C C . GLN A 1 188 ? -6.730 -14.441 -10.252 1.00 97.88 188 GLN A C 1
ATOM 1426 O O . GLN A 1 188 ? -6.709 -15.225 -11.202 1.00 97.88 188 GLN A O 1
ATOM 1431 N N . ARG A 1 189 ? -5.997 -13.314 -10.237 1.00 97.75 189 ARG A N 1
ATOM 1432 C CA . ARG A 1 189 ? -5.195 -12.807 -11.373 1.00 97.75 189 ARG A CA 1
ATOM 1433 C C . ARG A 1 189 ? -5.980 -12.746 -12.698 1.00 97.75 189 ARG A C 1
ATOM 1435 O O . ARG A 1 189 ? -5.492 -13.152 -13.757 1.00 97.75 189 ARG A O 1
ATOM 1442 N N . ARG A 1 190 ? -7.225 -12.254 -12.629 1.00 97.81 190 ARG A N 1
ATOM 1443 C CA . ARG A 1 190 ? -8.139 -12.107 -13.775 1.00 97.81 190 ARG A CA 1
ATOM 1444 C C . ARG A 1 190 ? -8.657 -10.684 -13.944 1.00 97.81 190 ARG A C 1
ATOM 1446 O O . ARG A 1 190 ? -8.971 -10.020 -12.959 1.00 97.81 190 ARG A O 1
ATOM 1453 N N . THR A 1 191 ? -8.798 -10.280 -15.202 1.00 97.81 191 THR A N 1
ATOM 1454 C CA . THR A 1 191 ? -9.362 -8.997 -15.635 1.00 97.81 191 THR A CA 1
ATOM 1455 C C . THR A 1 191 ? -10.886 -8.947 -15.480 1.00 97.81 191 THR A C 1
ATOM 1457 O O . THR A 1 191 ? -11.518 -9.933 -15.083 1.00 97.81 191 THR A O 1
ATOM 1460 N N . ARG A 1 192 ? -11.516 -7.810 -15.804 1.00 96.00 192 ARG A N 1
ATOM 1461 C CA . ARG A 1 192 ? -12.975 -7.650 -15.744 1.00 96.00 192 ARG A CA 1
ATOM 1462 C C . ARG A 1 192 ? -13.683 -8.538 -16.766 1.00 96.00 192 ARG A C 1
ATOM 1464 O O . ARG A 1 192 ? -14.711 -9.115 -16.421 1.00 96.00 192 ARG A O 1
ATOM 1471 N N . ALA A 1 193 ? -13.105 -8.715 -17.955 1.00 97.50 193 ALA A N 1
ATOM 1472 C CA . ALA A 1 193 ? -13.556 -9.678 -18.962 1.00 97.50 193 ALA A CA 1
ATOM 1473 C C . ALA A 1 193 ? -13.144 -11.138 -18.657 1.00 97.50 193 ALA A C 1
ATOM 1475 O O . ALA A 1 193 ? -13.364 -12.031 -19.473 1.00 97.50 193 ALA A O 1
ATOM 1476 N N . GLY A 1 194 ? -12.530 -11.408 -17.499 1.00 97.12 194 GLY A N 1
ATOM 1477 C CA . GLY A 1 194 ? -12.151 -12.753 -17.059 1.00 97.12 194 GLY A CA 1
ATOM 1478 C C . GLY A 1 194 ? -10.874 -13.313 -17.696 1.00 97.12 194 GLY A C 1
ATOM 1479 O O . GLY A 1 194 ? -10.503 -14.453 -17.390 1.00 97.12 194 GLY A O 1
ATOM 1480 N N . ARG A 1 195 ? -10.174 -12.532 -18.535 1.00 97.50 195 ARG A N 1
ATOM 1481 C CA . ARG A 1 195 ? -8.871 -12.902 -19.115 1.00 97.50 195 ARG A CA 1
ATOM 1482 C C . ARG A 1 195 ? -7.853 -13.079 -17.990 1.00 97.50 195 ARG A C 1
ATOM 1484 O O . ARG A 1 195 ? -7.924 -12.401 -16.970 1.00 97.50 195 ARG A O 1
ATOM 1491 N N . ALA A 1 196 ? -6.921 -14.010 -18.154 1.00 96.19 196 ALA A N 1
ATOM 1492 C CA . ALA A 1 196 ? -5.844 -14.211 -17.192 1.00 96.19 196 ALA A CA 1
ATOM 1493 C C . ALA A 1 196 ? -4.651 -13.305 -17.530 1.00 96.19 196 ALA A C 1
ATOM 1495 O O . ALA A 1 196 ? -4.346 -13.105 -18.704 1.00 96.19 196 ALA A O 1
ATOM 1496 N N . ILE A 1 197 ? -3.968 -12.786 -16.509 1.00 94.94 197 ILE A N 1
ATOM 1497 C CA . ILE A 1 197 ? -2.756 -11.970 -16.666 1.00 94.94 197 ILE A CA 1
ATOM 1498 C C . ILE A 1 197 ? -1.761 -12.334 -15.563 1.00 94.94 197 ILE A C 1
ATOM 1500 O O . ILE A 1 197 ? -2.098 -12.283 -14.382 1.00 94.94 197 ILE A O 1
ATOM 1504 N N . GLY A 1 198 ? -0.538 -12.736 -15.923 1.00 94.19 198 GLY A N 1
ATOM 1505 C CA . GLY A 1 198 ? 0.484 -13.202 -14.971 1.00 94.19 198 GLY A CA 1
ATOM 1506 C C . GLY A 1 198 ? -0.044 -14.249 -13.978 1.00 94.19 198 GLY A C 1
ATOM 1507 O O . GLY A 1 198 ? -0.045 -14.012 -12.777 1.00 94.19 198 GLY A O 1
ATOM 1508 N N . SER A 1 199 ? -0.566 -15.384 -14.456 1.00 95.50 199 SER A N 1
ATOM 1509 C CA . SER A 1 199 ? -1.210 -16.399 -13.597 1.00 95.50 199 SER A CA 1
ATOM 1510 C C . SER A 1 199 ? -0.274 -17.047 -12.570 1.00 95.50 199 SER A C 1
ATOM 1512 O O . SER A 1 199 ? -0.747 -17.547 -11.556 1.00 95.50 199 SER A O 1
ATOM 1514 N N . SER A 1 200 ? 1.040 -17.003 -12.795 1.00 96.75 200 SER A N 1
ATOM 1515 C CA . SER A 1 200 ? 2.067 -17.382 -11.815 1.00 96.75 200 SER A CA 1
ATOM 1516 C C . SER A 1 200 ? 2.095 -16.471 -10.581 1.00 96.75 200 SER A C 1
ATOM 1518 O O . SER A 1 200 ? 2.635 -16.858 -9.551 1.00 96.75 200 SER A O 1
ATOM 1520 N N . GLU A 1 201 ? 1.496 -15.279 -10.662 1.00 98.31 201 GLU A N 1
ATOM 1521 C CA . GLU A 1 201 ? 1.510 -14.259 -9.609 1.00 98.31 201 GLU A CA 1
ATOM 1522 C C . GLU A 1 201 ? 0.348 -14.362 -8.613 1.00 98.31 201 GLU A C 1
ATOM 1524 O O . GLU A 1 201 ? 0.111 -13.444 -7.827 1.00 98.31 201 GLU A O 1
ATOM 1529 N N . GLN A 1 202 ? -0.392 -15.474 -8.640 1.00 98.50 202 GLN A N 1
ATOM 1530 C CA . GLN A 1 202 ? -1.492 -15.730 -7.713 1.00 98.50 202 GLN A CA 1
ATOM 1531 C C . GLN A 1 202 ? -0.988 -15.934 -6.277 1.00 98.50 202 GLN A C 1
ATOM 1533 O O . GLN A 1 202 ? -0.077 -16.723 -6.004 1.00 98.50 202 GLN A O 1
ATOM 1538 N N . LEU A 1 203 ? -1.632 -15.251 -5.332 1.00 98.62 203 LEU A N 1
ATOM 1539 C CA . LEU A 1 203 ? -1.474 -15.504 -3.901 1.00 98.62 203 LEU A CA 1
ATOM 1540 C C . LEU A 1 203 ? -2.480 -16.551 -3.404 1.00 98.62 203 LEU A C 1
ATOM 1542 O O . LEU A 1 203 ? -3.534 -16.758 -4.001 1.00 98.62 203 LEU A O 1
ATOM 1546 N N . THR A 1 204 ? -2.189 -17.182 -2.262 1.00 98.56 204 THR A N 1
ATOM 1547 C CA . THR A 1 204 ? -3.238 -17.880 -1.499 1.00 98.56 204 THR A CA 1
ATOM 1548 C C . THR A 1 204 ? -4.124 -16.848 -0.788 1.00 98.56 204 THR A C 1
ATOM 1550 O O . THR A 1 204 ? -3.658 -15.731 -0.538 1.00 98.56 204 THR A O 1
ATOM 1553 N N . PRO A 1 205 ? -5.368 -17.185 -0.401 1.00 98.44 205 PRO A N 1
ATOM 1554 C CA . PRO A 1 205 ? -6.224 -16.280 0.368 1.00 98.44 205 PRO A CA 1
ATOM 1555 C C . PRO A 1 205 ? -5.582 -15.761 1.663 1.00 98.44 205 PRO A C 1
ATOM 1557 O O . PRO A 1 205 ? -5.801 -14.617 2.045 1.00 98.44 205 PRO A O 1
ATOM 1560 N N . GLU A 1 206 ? -4.752 -16.572 2.320 1.00 97.44 206 GLU A N 1
ATOM 1561 C CA . GLU A 1 206 ? -4.034 -16.208 3.547 1.00 97.44 206 GLU A CA 1
ATOM 1562 C C . GLU A 1 206 ? -2.930 -15.182 3.265 1.00 97.44 206 GLU A C 1
ATOM 1564 O O . GLU A 1 206 ? -2.804 -14.199 3.992 1.00 97.44 206 GLU A O 1
ATOM 1569 N N . ARG A 1 207 ? -2.169 -15.361 2.175 1.00 97.56 207 ARG A N 1
ATOM 1570 C CA . ARG A 1 207 ? -1.180 -14.368 1.728 1.00 97.56 207 ARG A CA 1
ATOM 1571 C C . ARG A 1 207 ? -1.848 -13.076 1.249 1.00 97.56 207 ARG A C 1
ATOM 1573 O O . ARG A 1 207 ? -1.322 -12.006 1.518 1.00 97.56 207 ARG A O 1
ATOM 1580 N N . ALA A 1 208 ? -3.002 -13.161 0.585 1.00 98.38 208 ALA A N 1
ATOM 1581 C CA . ALA A 1 208 ? -3.777 -11.990 0.174 1.00 98.38 208 ALA A CA 1
ATOM 1582 C C . ALA A 1 208 ? -4.331 -11.212 1.383 1.00 98.38 208 ALA A C 1
ATOM 1584 O O . ALA A 1 208 ? -4.257 -9.987 1.395 1.00 98.38 208 ALA A O 1
ATOM 1585 N N . LEU A 1 209 ? -4.806 -11.907 2.425 1.00 97.44 209 LEU A N 1
ATOM 1586 C CA . LEU A 1 209 ? -5.211 -11.295 3.695 1.00 97.44 209 LEU A CA 1
ATOM 1587 C C . LEU A 1 209 ? -4.031 -10.628 4.422 1.00 97.44 209 LEU A C 1
ATOM 1589 O O . LEU A 1 209 ? -4.180 -9.530 4.962 1.00 97.44 209 LEU A O 1
ATOM 1593 N N . ALA A 1 210 ? -2.851 -11.259 4.421 1.00 96.81 210 ALA A N 1
ATOM 1594 C CA . ALA A 1 210 ? -1.650 -10.721 5.065 1.00 96.81 210 ALA A CA 1
ATOM 1595 C C . ALA A 1 210 ? -1.306 -9.297 4.579 1.00 96.81 210 ALA A C 1
ATOM 1597 O O . ALA A 1 210 ? -0.981 -8.438 5.399 1.00 96.81 210 ALA A O 1
ATOM 1598 N N . LEU A 1 211 ? -1.501 -9.016 3.281 1.00 97.44 211 LEU A N 1
ATOM 1599 C CA . LEU A 1 211 ? -1.275 -7.697 2.668 1.00 97.44 211 LEU A CA 1
ATOM 1600 C C . LEU A 1 211 ? -2.002 -6.539 3.380 1.00 97.44 211 LEU A C 1
ATOM 1602 O O . LEU A 1 211 ? -1.502 -5.416 3.382 1.00 97.44 211 LEU A O 1
ATOM 1606 N N . PHE A 1 212 ? -3.176 -6.799 3.965 1.00 97.31 212 PHE A N 1
ATOM 1607 C CA . PHE A 1 212 ? -4.061 -5.785 4.557 1.00 97.31 212 PHE A CA 1
ATOM 1608 C C . PHE A 1 212 ? -4.143 -5.856 6.094 1.00 97.31 212 PHE A C 1
ATOM 1610 O O . PHE A 1 212 ? -4.895 -5.096 6.709 1.00 97.31 212 PHE A O 1
ATOM 1617 N N . THR A 1 213 ? -3.397 -6.761 6.738 1.00 95.62 213 THR A N 1
ATOM 1618 C CA . THR A 1 213 ? -3.508 -7.020 8.189 1.00 95.62 21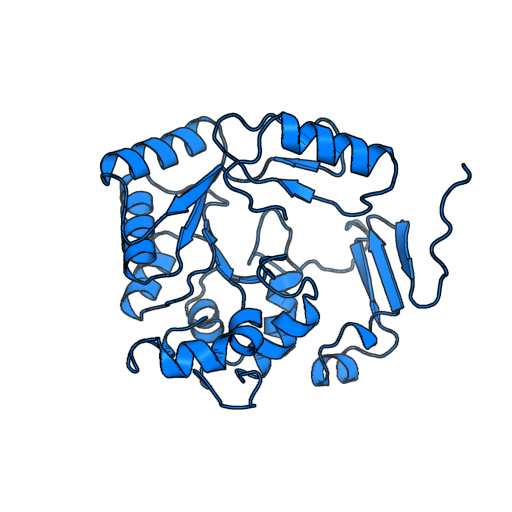3 THR A CA 1
ATOM 1619 C C . THR A 1 213 ? -2.301 -6.581 9.015 1.00 95.62 213 THR A C 1
ATOM 1621 O O . THR A 1 213 ? -2.423 -6.535 10.243 1.00 95.62 213 THR A O 1
ATOM 1624 N N . SER A 1 214 ? -1.182 -6.187 8.397 1.00 93.50 214 SER A N 1
ATOM 1625 C CA . SER A 1 214 ? -0.055 -5.562 9.106 1.00 93.50 214 SER A CA 1
ATOM 1626 C C . SER A 1 214 ? -0.411 -4.160 9.643 1.00 93.50 214 SER A C 1
ATOM 1628 O O . SER A 1 214 ? -1.501 -3.627 9.402 1.00 93.50 214 SER A O 1
ATOM 1630 N N . ALA A 1 215 ? 0.483 -3.554 10.429 1.00 91.12 215 ALA A N 1
ATOM 1631 C CA . ALA A 1 215 ? 0.289 -2.189 10.920 1.00 91.12 215 ALA A CA 1
ATOM 1632 C C . ALA A 1 215 ? 0.406 -1.160 9.769 1.00 91.12 215 ALA A C 1
ATOM 1634 O O . ALA A 1 215 ? 1.323 -1.278 8.959 1.00 91.12 215 ALA A O 1
ATOM 1635 N N . PRO A 1 216 ? -0.423 -0.094 9.707 1.00 86.25 216 PRO A N 1
ATOM 1636 C CA . PRO A 1 216 ? -0.319 0.931 8.655 1.00 86.25 216 PRO A CA 1
ATOM 1637 C C . PRO A 1 216 ? 1.029 1.670 8.600 1.00 86.25 216 PRO A C 1
ATOM 1639 O O . PRO A 1 216 ? 1.406 2.192 7.552 1.00 86.25 216 PRO A O 1
ATOM 1642 N N . THR A 1 217 ? 1.749 1.722 9.724 1.00 90.50 217 THR A N 1
ATOM 1643 C CA . THR A 1 217 ? 3.109 2.271 9.851 1.00 90.50 217 THR A CA 1
ATOM 1644 C C . THR A 1 217 ? 4.196 1.312 9.356 1.00 90.50 217 THR A C 1
ATOM 1646 O O . THR A 1 217 ? 5.271 1.769 8.986 1.00 90.50 217 THR A O 1
ATOM 1649 N N . ALA A 1 218 ? 3.906 0.008 9.302 1.00 92.75 218 ALA A N 1
ATOM 1650 C CA . ALA A 1 218 ? 4.787 -1.054 8.817 1.00 92.75 218 ALA A CA 1
ATOM 1651 C C . ALA A 1 218 ? 4.023 -1.973 7.831 1.00 92.75 218 ALA A C 1
ATOM 1653 O O . ALA A 1 218 ? 3.703 -3.126 8.161 1.00 92.75 218 ALA A O 1
ATOM 1654 N N . PRO A 1 219 ? 3.658 -1.466 6.633 1.00 94.31 219 PRO A N 1
ATOM 1655 C CA . PRO A 1 219 ? 3.093 -2.304 5.578 1.00 94.31 219 PRO A CA 1
ATOM 1656 C C . PRO A 1 219 ? 4.028 -3.483 5.274 1.00 94.31 219 PRO A C 1
ATOM 1658 O O . PRO A 1 219 ? 5.243 -3.343 5.349 1.00 94.31 219 PRO A O 1
ATOM 1661 N N . GLY A 1 220 ? 3.479 -4.665 4.995 1.00 93.06 220 GLY A N 1
ATOM 1662 C CA . GLY A 1 220 ? 4.287 -5.859 4.707 1.00 93.06 220 GLY A CA 1
ATOM 1663 C C . GLY A 1 220 ? 5.084 -6.437 5.883 1.00 93.06 220 GLY A C 1
ATOM 1664 O O . GLY A 1 220 ? 5.744 -7.460 5.711 1.00 93.06 220 GLY A O 1
ATOM 1665 N N . GLY A 1 221 ? 5.010 -5.829 7.072 1.00 94.00 221 GLY A N 1
ATOM 1666 C CA . GLY A 1 221 ? 5.450 -6.444 8.323 1.00 94.00 221 GLY A CA 1
ATOM 1667 C C . GLY A 1 221 ? 4.518 -7.579 8.780 1.00 94.00 221 GLY A C 1
ATOM 1668 O O . GLY A 1 221 ? 3.562 -7.924 8.079 1.00 94.00 221 GLY A O 1
ATOM 1669 N N . PRO A 1 222 ? 4.751 -8.155 9.975 1.00 91.69 222 PRO A N 1
ATOM 1670 C CA . PRO A 1 222 ? 3.904 -9.210 10.524 1.00 91.69 222 PRO A CA 1
ATOM 1671 C C . PRO A 1 222 ? 2.417 -8.830 10.544 1.00 91.69 222 PRO A C 1
ATOM 1673 O O . PRO A 1 222 ? 2.048 -7.699 10.877 1.00 91.69 222 PRO A O 1
ATOM 1676 N N . ALA A 1 223 ? 1.558 -9.792 10.204 1.00 88.06 223 ALA A N 1
ATOM 1677 C CA . ALA A 1 223 ? 0.117 -9.648 10.368 1.00 88.06 223 ALA A CA 1
ATOM 1678 C C . ALA A 1 223 ? -0.224 -9.454 11.854 1.00 88.06 223 ALA A C 1
ATOM 1680 O O . ALA A 1 223 ? 0.389 -10.070 12.726 1.00 88.06 223 ALA A O 1
ATOM 1681 N N . ARG A 1 224 ? -1.212 -8.606 12.157 1.00 89.06 224 ARG A N 1
ATOM 1682 C CA . ARG A 1 224 ? -1.669 -8.411 13.540 1.00 89.06 224 ARG A CA 1
ATOM 1683 C C . ARG A 1 224 ? -2.324 -9.683 14.081 1.00 89.06 224 ARG A C 1
ATOM 1685 O O . ARG A 1 224 ? -3.166 -10.286 13.415 1.00 89.06 224 ARG A O 1
ATOM 1692 N N . HIS A 1 225 ? -1.970 -10.043 15.310 1.00 89.12 225 HIS A N 1
ATOM 1693 C CA . HIS A 1 225 ? -2.585 -11.140 16.052 1.00 89.12 225 HIS A CA 1
ATOM 1694 C C . HIS A 1 225 ? -3.762 -10.636 16.899 1.00 89.12 225 HIS A C 1
ATOM 1696 O O . HIS A 1 225 ? -3.810 -9.470 17.291 1.00 89.12 225 HIS A O 1
ATOM 1702 N N . ILE A 1 226 ? -4.723 -11.523 17.172 1.00 92.94 226 ILE A N 1
ATOM 1703 C CA . ILE A 1 226 ? -5.858 -11.251 18.063 1.00 92.94 226 ILE A CA 1
ATOM 1704 C C . ILE A 1 226 ? -5.552 -11.920 19.402 1.00 92.94 226 ILE A C 1
ATOM 1706 O O . ILE A 1 226 ? -5.748 -13.123 19.560 1.00 92.94 226 ILE A O 1
ATOM 1710 N N . GLU A 1 227 ? -5.053 -11.136 20.351 1.00 94.00 227 GLU A N 1
ATOM 1711 C CA . GLU A 1 227 ? -4.672 -11.593 21.689 1.00 94.00 227 GLU A CA 1
ATOM 1712 C C . GLU A 1 227 ? -4.913 -10.493 22.743 1.00 94.00 227 GLU A C 1
ATOM 1714 O O . GLU A 1 227 ? -4.955 -9.306 22.395 1.00 94.00 227 GLU A O 1
ATOM 1719 N N . PRO A 1 228 ? -5.099 -10.846 24.031 1.00 95.12 228 PRO A N 1
ATOM 1720 C CA . PRO A 1 228 ? -5.253 -9.863 25.100 1.00 95.12 228 PRO A CA 1
ATOM 1721 C C . PRO A 1 228 ? -4.063 -8.896 25.169 1.00 95.12 228 PRO A C 1
ATOM 1723 O O . PRO A 1 228 ? -2.913 -9.319 25.225 1.00 95.12 228 PRO A O 1
ATOM 1726 N N . GLY A 1 229 ? -4.349 -7.592 25.193 1.00 91.88 229 GLY A N 1
ATOM 1727 C CA . GLY A 1 229 ? -3.340 -6.524 25.197 1.00 91.88 229 GLY A CA 1
ATOM 1728 C C . GLY A 1 229 ? -3.115 -5.856 23.835 1.00 91.88 229 GLY A C 1
ATOM 1729 O O . GLY A 1 229 ? -2.625 -4.729 23.798 1.00 91.88 229 GLY A O 1
ATOM 1730 N N . MET A 1 230 ? -3.534 -6.478 22.727 1.00 91.81 230 MET A N 1
ATOM 1731 C CA . MET A 1 230 ? -3.509 -5.839 21.405 1.00 91.81 230 MET A CA 1
ATOM 1732 C C . MET A 1 230 ? -4.686 -4.865 21.206 1.00 91.81 230 MET A C 1
ATOM 1734 O O . MET A 1 230 ? -5.750 -5.043 21.809 1.00 91.81 230 MET A O 1
ATOM 1738 N N . PRO A 1 231 ? -4.553 -3.846 20.330 1.00 91.44 231 PRO A N 1
ATOM 1739 C CA . PRO A 1 231 ? -5.676 -2.999 19.939 1.00 91.44 231 PRO A CA 1
ATOM 1740 C C . PRO A 1 231 ? -6.822 -3.831 19.355 1.00 91.44 231 PRO A C 1
ATOM 1742 O O . PRO A 1 231 ? -6.617 -4.594 18.411 1.00 91.44 231 PRO A O 1
ATOM 1745 N N . ALA A 1 232 ? -8.040 -3.642 19.870 1.00 95.19 232 ALA A N 1
ATOM 1746 C CA . ALA A 1 232 ? -9.251 -4.310 19.388 1.00 95.19 232 ALA A CA 1
ATOM 1747 C C . ALA A 1 232 ? -9.751 -3.717 18.050 1.00 95.19 232 ALA A C 1
ATOM 1749 O O . ALA A 1 232 ? -10.851 -3.172 17.950 1.00 95.19 232 ALA A O 1
ATOM 1750 N N . ASP A 1 233 ? -8.900 -3.809 17.028 1.00 95.06 233 ASP A N 1
ATOM 1751 C CA . ASP A 1 233 ? -9.161 -3.461 15.634 1.00 95.06 233 ASP A CA 1
ATOM 1752 C C . ASP A 1 233 ? -9.549 -4.734 14.870 1.00 95.06 233 ASP A C 1
ATOM 1754 O O . ASP A 1 233 ? -8.684 -5.483 14.412 1.00 95.06 233 ASP A O 1
ATOM 1758 N N . LEU A 1 234 ? -10.849 -5.007 14.764 1.00 96.00 234 LEU A N 1
ATOM 1759 C CA . LEU A 1 234 ? -11.369 -6.302 14.319 1.00 96.00 234 LEU A CA 1
ATOM 1760 C C . LEU A 1 234 ? -12.311 -6.153 13.122 1.00 96.00 234 LEU A C 1
ATOM 1762 O O . LEU A 1 234 ? -13.132 -5.239 13.066 1.00 96.00 234 LEU A O 1
ATOM 1766 N N . CYS A 1 235 ? -12.238 -7.106 12.195 1.00 96.50 235 CYS A N 1
ATOM 1767 C CA . CYS A 1 235 ? -13.226 -7.298 11.139 1.00 96.50 235 CYS A CA 1
ATOM 1768 C C . CYS A 1 235 ? -13.993 -8.588 11.447 1.00 96.50 235 CYS A C 1
ATOM 1770 O O . CYS A 1 235 ? -13.434 -9.682 11.358 1.00 96.50 235 CYS A O 1
ATOM 1772 N N . LEU A 1 236 ? -15.246 -8.458 11.882 1.00 97.69 236 LEU A N 1
ATOM 1773 C CA . LEU A 1 236 ? -16.104 -9.594 12.203 1.00 97.69 236 LEU A CA 1
ATOM 1774 C C . LEU A 1 236 ? -16.789 -10.077 10.928 1.00 97.69 236 LEU A C 1
ATOM 1776 O O . LEU A 1 236 ? -17.453 -9.290 10.253 1.00 97.69 236 LEU A O 1
ATOM 1780 N N . LEU A 1 237 ? -16.672 -11.370 10.633 1.00 97.94 237 LEU A N 1
ATOM 1781 C CA . LEU A 1 237 ? -17.351 -12.007 9.507 1.00 97.94 237 LEU A CA 1
ATOM 1782 C C . LEU A 1 237 ? -18.644 -12.694 9.962 1.00 97.94 237 LEU A C 1
ATOM 1784 O O . LEU A 1 237 ? -18.733 -13.173 11.090 1.00 97.94 237 LEU A O 1
ATOM 1788 N N . ASP A 1 238 ? -19.632 -12.774 9.070 1.00 97.19 238 ASP A N 1
ATOM 1789 C CA . ASP A 1 238 ? -20.892 -13.501 9.298 1.00 97.19 238 ASP A CA 1
ATOM 1790 C C . ASP A 1 238 ? -20.759 -15.032 9.163 1.00 97.19 238 ASP A C 1
ATOM 1792 O O . ASP A 1 238 ? -21.713 -15.763 9.426 1.00 97.19 238 ASP A O 1
ATOM 1796 N N . ARG A 1 239 ? -19.573 -15.520 8.774 1.00 97.12 239 ARG A N 1
ATOM 1797 C CA . ARG A 1 239 ? -19.256 -16.938 8.561 1.00 97.12 239 ARG A CA 1
ATOM 1798 C C . ARG A 1 239 ? -17.792 -17.259 8.885 1.00 97.12 239 ARG A C 1
ATOM 1800 O O . ARG A 1 239 ? -16.958 -16.350 8.914 1.00 97.12 239 ARG A O 1
ATOM 1807 N N . PRO A 1 240 ? -17.429 -18.542 9.065 1.00 97.62 240 PRO A N 1
ATOM 1808 C CA . PRO A 1 240 ? -16.046 -18.945 9.306 1.00 97.62 240 PRO A CA 1
ATOM 1809 C C . PRO A 1 240 ? -15.096 -18.553 8.162 1.00 97.62 240 PRO A C 1
ATOM 1811 O O . PRO A 1 240 ? -15.442 -18.655 6.982 1.00 97.62 240 PRO A O 1
ATOM 1814 N N . TRP A 1 241 ? -13.844 -18.214 8.496 1.00 96.31 241 TRP A N 1
ATOM 1815 C CA . TRP A 1 241 ? -12.807 -17.884 7.501 1.00 96.31 241 TRP A CA 1
ATOM 1816 C C . TRP A 1 241 ? -12.608 -18.987 6.450 1.00 96.31 241 TRP A C 1
ATOM 1818 O O . TRP A 1 241 ?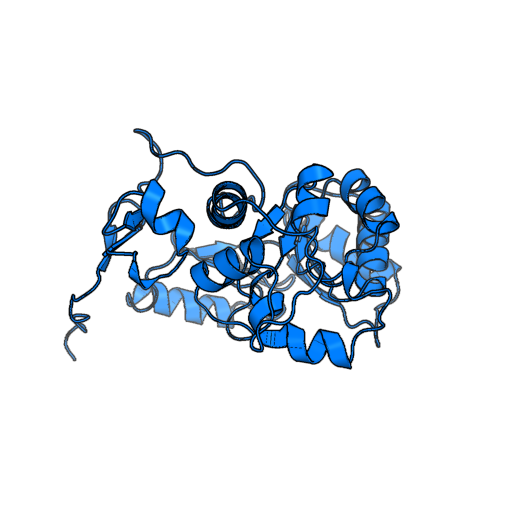 -12.388 -18.691 5.278 1.00 96.31 241 TRP A O 1
ATOM 1828 N N . ALA A 1 242 ? -12.761 -20.260 6.834 1.00 97.44 242 ALA A N 1
ATOM 1829 C CA . ALA A 1 242 ? -12.682 -21.403 5.922 1.00 97.44 242 ALA A CA 1
ATOM 1830 C C . ALA A 1 242 ? -13.660 -21.310 4.730 1.00 97.44 242 ALA A C 1
ATOM 1832 O O . ALA A 1 242 ? -13.373 -21.854 3.660 1.00 97.44 242 ALA A O 1
ATOM 1833 N N . GLU A 1 243 ? -14.780 -20.602 4.897 1.00 97.88 243 GLU A N 1
ATOM 1834 C CA . GLU A 1 243 ? -15.738 -20.298 3.838 1.00 97.88 243 GLU A CA 1
ATOM 1835 C C . GLU A 1 243 ? -15.436 -18.965 3.155 1.00 97.88 243 GLU A C 1
ATOM 1837 O O . GLU A 1 243 ? -15.295 -18.938 1.930 1.00 97.88 243 GLU A O 1
ATOM 1842 N N . ALA A 1 244 ? -15.285 -17.887 3.934 1.00 97.81 244 ALA A N 1
ATOM 1843 C CA . ALA A 1 244 ? -15.076 -16.531 3.422 1.00 97.81 244 ALA A CA 1
ATOM 1844 C C . ALA A 1 244 ? -13.838 -16.428 2.511 1.00 97.81 244 ALA A C 1
ATOM 1846 O O . ALA A 1 244 ? -13.889 -15.795 1.456 1.00 97.81 244 ALA A O 1
ATOM 1847 N N . ARG A 1 245 ? -12.753 -17.147 2.834 1.00 97.88 245 ARG A N 1
ATOM 1848 C CA . ARG A 1 245 ? -11.507 -17.180 2.044 1.00 97.88 245 ARG A CA 1
ATOM 1849 C C . ARG A 1 245 ? -11.665 -17.724 0.617 1.00 97.88 245 ARG A C 1
ATOM 1851 O O . ARG A 1 245 ? -10.767 -17.555 -0.199 1.00 97.88 245 ARG A O 1
ATOM 1858 N N . ARG A 1 246 ? -12.783 -18.399 0.313 1.00 97.25 246 ARG A N 1
ATOM 1859 C CA . ARG A 1 246 ? -13.123 -18.888 -1.039 1.00 97.25 246 ARG A CA 1
ATOM 1860 C C . ARG A 1 246 ? -13.861 -17.843 -1.883 1.00 97.25 246 ARG A C 1
ATOM 1862 O O . ARG 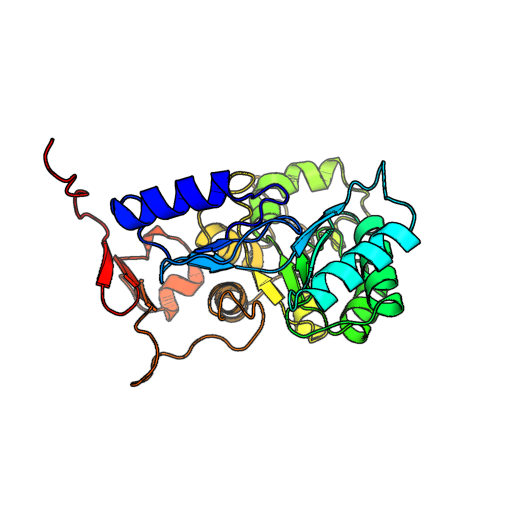A 1 246 ? -13.942 -18.006 -3.096 1.00 97.25 246 ARG A O 1
ATOM 1869 N N . ARG A 1 247 ? -14.410 -16.802 -1.247 1.00 95.38 247 ARG A N 1
ATOM 1870 C CA . ARG A 1 247 ? -15.183 -15.715 -1.872 1.00 95.38 247 ARG A CA 1
ATOM 1871 C C . ARG A 1 247 ? -14.401 -14.404 -1.914 1.00 95.38 247 ARG A C 1
ATOM 1873 O O . ARG A 1 247 ? -14.377 -13.771 -2.961 1.00 95.38 247 ARG A O 1
ATOM 1880 N N . LEU A 1 248 ? -13.772 -14.037 -0.792 1.00 97.62 248 LEU A N 1
ATOM 1881 C CA . LEU A 1 248 ? -13.092 -12.758 -0.563 1.00 97.62 248 LEU A CA 1
ATOM 1882 C C . LEU A 1 248 ? -13.969 -11.563 -0.984 1.00 97.62 248 LEU A C 1
ATOM 1884 O O . LEU A 1 248 ? -13.640 -10.839 -1.917 1.00 97.62 248 LEU A O 1
ATOM 1888 N N . THR A 1 249 ? -15.100 -11.376 -0.296 1.00 97.31 249 THR A N 1
ATOM 1889 C CA . THR A 1 249 ? -16.056 -10.282 -0.547 1.00 97.31 249 THR A CA 1
ATOM 1890 C C . THR A 1 249 ? -16.405 -9.527 0.734 1.00 97.31 249 THR A C 1
ATOM 1892 O O . THR A 1 249 ? -16.529 -10.127 1.805 1.00 97.31 249 THR A O 1
ATOM 1895 N N . ALA A 1 250 ? -16.634 -8.219 0.604 1.00 96.88 250 ALA A N 1
ATOM 1896 C CA . ALA A 1 250 ? -17.168 -7.373 1.666 1.00 96.88 250 ALA A CA 1
ATOM 1897 C C . ALA A 1 250 ? -18.563 -7.824 2.150 1.00 96.88 250 ALA A C 1
ATOM 1899 O O . ALA A 1 250 ? -18.914 -7.561 3.300 1.00 96.88 250 ALA A O 1
ATOM 1900 N N . ASP A 1 251 ? -19.321 -8.572 1.333 1.00 96.50 251 ASP A N 1
ATOM 1901 C CA . ASP A 1 251 ? -20.629 -9.141 1.711 1.00 96.50 251 ASP A CA 1
ATOM 1902 C C . ASP A 1 251 ? -20.555 -10.110 2.899 1.00 96.50 251 ASP A C 1
ATOM 1904 O O . ASP A 1 251 ? -21.590 -10.459 3.459 1.00 96.50 251 ASP A O 1
ATOM 1908 N N . ASP A 1 252 ? -19.358 -10.576 3.270 1.00 96.88 252 ASP A N 1
ATOM 1909 C CA . ASP A 1 252 ? -19.153 -11.470 4.411 1.00 96.88 252 ASP A CA 1
ATOM 1910 C C . ASP A 1 252 ? -18.815 -10.682 5.701 1.00 96.88 252 ASP A C 1
ATOM 1912 O O . ASP A 1 252 ? -18.838 -11.256 6.786 1.00 96.88 252 ASP A O 1
ATOM 1916 N N . VAL A 1 253 ? -18.596 -9.355 5.642 1.00 97.94 253 VAL A N 1
ATOM 1917 C CA . VAL A 1 253 ? -18.288 -8.492 6.808 1.00 97.94 253 VAL A CA 1
ATOM 1918 C C . VAL A 1 253 ? -19.554 -8.105 7.572 1.00 97.94 253 VAL A C 1
ATOM 1920 O O . VAL A 1 253 ? -20.418 -7.398 7.051 1.00 97.94 253 VAL A O 1
ATOM 1923 N N . ALA A 1 254 ? -19.693 -8.578 8.807 1.00 98.06 254 ALA A N 1
ATOM 1924 C CA . ALA A 1 254 ? -20.817 -8.271 9.689 1.00 98.06 254 ALA A CA 1
ATOM 1925 C C . ALA A 1 254 ? -20.613 -6.952 10.454 1.00 98.06 254 ALA A C 1
ATOM 1927 O O . ALA A 1 254 ? -21.559 -6.179 10.620 1.00 98.06 254 ALA A O 1
ATOM 1928 N N . ALA A 1 255 ? -19.386 -6.683 10.915 1.00 98.12 255 ALA A N 1
ATOM 1929 C CA . ALA A 1 255 ? -19.036 -5.458 11.630 1.00 98.12 255 ALA A CA 1
ATOM 1930 C C . ALA A 1 255 ? -17.539 -5.128 11.535 1.00 98.12 255 ALA A C 1
ATOM 1932 O O . ALA A 1 255 ? -16.704 -6.028 11.440 1.00 98.12 255 ALA A O 1
ATOM 1933 N N . THR A 1 256 ? -17.208 -3.842 11.656 1.00 97.50 256 THR A N 1
ATOM 1934 C CA . THR A 1 256 ? -15.829 -3.354 11.806 1.00 97.50 256 THR A CA 1
ATOM 1935 C C . THR A 1 256 ? -15.696 -2.655 13.150 1.00 97.50 256 THR A C 1
ATOM 1937 O O . THR A 1 256 ? -16.518 -1.807 13.504 1.00 97.50 256 THR A O 1
ATOM 1940 N N . ILE A 1 257 ? -14.654 -3.013 13.892 1.00 97.88 257 ILE A N 1
ATOM 1941 C CA . ILE A 1 257 ? -14.365 -2.532 15.241 1.00 97.88 257 ILE A CA 1
ATOM 1942 C C . ILE A 1 257 ? -13.006 -1.824 15.216 1.00 97.88 257 ILE A C 1
ATOM 1944 O O . ILE A 1 257 ? -12.067 -2.315 14.590 1.00 97.88 257 ILE A O 1
ATOM 1948 N N . ARG A 1 258 ? -12.898 -0.678 15.890 1.00 96.12 258 ARG A N 1
ATOM 1949 C CA . ARG A 1 258 ? -11.682 0.129 16.049 1.00 96.12 258 ARG A CA 1
ATOM 1950 C C . ARG A 1 258 ? -11.448 0.373 17.534 1.00 96.12 258 ARG A C 1
ATOM 1952 O O . ARG A 1 258 ? -12.220 1.091 18.158 1.00 96.12 258 ARG A O 1
ATOM 1959 N N . GLY A 1 259 ? -10.373 -0.171 18.100 1.00 95.06 259 GLY A N 1
ATOM 1960 C CA . GLY A 1 259 ? -10.056 -0.008 19.524 1.00 95.06 259 GLY A CA 1
ATOM 1961 C C . GLY A 1 259 ? -11.193 -0.411 20.477 1.00 95.06 259 GLY A C 1
ATOM 1962 O O . GLY A 1 259 ? -11.308 0.174 21.546 1.00 95.06 259 GLY A O 1
ATOM 1963 N N . GLY A 1 260 ? -12.041 -1.368 20.084 1.00 96.00 260 GLY A N 1
ATOM 1964 C CA . GLY A 1 260 ? -13.221 -1.807 20.845 1.00 96.00 260 GLY A CA 1
ATOM 1965 C C . GLY A 1 260 ? -14.540 -1.114 20.469 1.00 96.00 260 GLY A C 1
ATOM 1966 O O . GLY A 1 260 ? -15.606 -1.606 20.830 1.00 96.00 260 GLY A O 1
ATOM 1967 N N . GLU A 1 261 ? -14.502 -0.030 19.695 1.00 96.12 261 GLU A N 1
ATOM 1968 C CA . GLU A 1 261 ? -15.686 0.702 19.234 1.00 96.12 261 GLU A CA 1
ATOM 1969 C C . GLU A 1 261 ? -16.191 0.166 17.887 1.00 96.12 261 GLU A C 1
ATOM 1971 O O . GLU A 1 261 ? -15.413 -0.001 16.948 1.00 96.12 261 GLU A O 1
ATOM 1976 N N . VAL A 1 262 ? -17.496 -0.092 17.760 1.00 97.31 262 VAL A N 1
ATOM 1977 C CA . VAL A 1 262 ? -18.108 -0.564 16.505 1.00 97.31 262 VAL A CA 1
ATOM 1978 C C . VAL A 1 262 ? -18.332 0.621 15.563 1.00 97.31 262 VAL A C 1
ATOM 1980 O O . VAL A 1 262 ? -19.301 1.357 15.719 1.00 97.31 262 VAL A O 1
ATOM 1983 N N . ILE A 1 263 ? -17.465 0.772 14.559 1.00 96.56 263 ILE A N 1
ATOM 1984 C CA . ILE A 1 263 ? -17.525 1.864 13.567 1.00 96.56 263 ILE A CA 1
ATOM 1985 C C . ILE A 1 263 ? -18.321 1.503 12.302 1.00 96.56 263 ILE A C 1
ATOM 1987 O O . ILE A 1 263 ? -18.606 2.361 11.473 1.00 96.56 263 ILE A O 1
ATOM 1991 N N . TYR A 1 264 ? -18.667 0.225 12.131 1.00 96.50 264 TYR A N 1
ATOM 1992 C CA . TYR A 1 264 ? -19.547 -0.266 11.069 1.00 96.50 264 TYR A CA 1
ATOM 1993 C C . TYR A 1 264 ? -20.289 -1.516 11.545 1.00 96.50 264 TYR A C 1
ATOM 1995 O O . TYR A 1 264 ? -19.696 -2.386 12.184 1.00 96.50 264 TYR A O 1
ATOM 2003 N N . ARG A 1 265 ? -21.568 -1.641 11.178 1.00 96.88 265 ARG A N 1
ATOM 2004 C CA . ARG A 1 265 ? -22.369 -2.859 11.344 1.00 96.88 265 ARG A CA 1
ATOM 2005 C C . ARG A 1 265 ? -23.316 -3.001 10.158 1.00 96.88 265 ARG A C 1
ATOM 2007 O O . ARG A 1 265 ? -24.075 -2.078 9.864 1.00 96.88 265 ARG A O 1
ATOM 2014 N N . ARG A 1 266 ? -23.304 -4.158 9.494 1.00 94.19 266 ARG A N 1
ATOM 2015 C CA . ARG A 1 266 ? -24.190 -4.423 8.353 1.00 94.19 266 ARG A CA 1
ATOM 2016 C C . ARG A 1 266 ? -25.654 -4.373 8.801 1.00 94.19 266 ARG A C 1
ATOM 2018 O O . ARG A 1 266 ? -26.004 -4.937 9.835 1.00 94.19 266 ARG A O 1
ATOM 2025 N N . GLY A 1 267 ? -26.503 -3.692 8.033 1.00 86.06 267 GLY A N 1
ATOM 2026 C CA . GLY A 1 267 ? -27.937 -3.568 8.322 1.00 86.06 267 GLY A CA 1
ATOM 2027 C C . GLY A 1 267 ? -28.305 -2.593 9.449 1.00 86.06 267 GLY A C 1
ATOM 2028 O O . GLY A 1 267 ? -29.490 -2.357 9.664 1.00 86.06 267 GLY A O 1
ATOM 2029 N N . ALA A 1 268 ? -27.334 -1.982 10.137 1.00 72.81 268 ALA A N 1
ATOM 2030 C CA . ALA A 1 268 ? -27.623 -0.815 10.960 1.00 72.81 268 ALA A CA 1
ATOM 2031 C C . ALA A 1 268 ? -27.867 0.384 10.035 1.00 72.81 268 ALA A C 1
ATOM 2033 O O . ALA A 1 268 ? -26.994 0.738 9.240 1.00 72.81 268 ALA A O 1
ATOM 2034 N N . ALA A 1 269 ? -29.033 1.024 10.146 1.00 53.47 269 ALA A N 1
ATOM 2035 C CA . ALA A 1 269 ? -29.194 2.364 9.601 1.00 53.47 269 ALA A CA 1
ATOM 2036 C C . ALA A 1 269 ? -28.155 3.268 10.277 1.00 53.47 269 ALA A C 1
ATOM 2038 O O . ALA A 1 269 ? -28.055 3.284 11.506 1.00 53.47 269 ALA A O 1
ATOM 2039 N N . THR A 1 270 ? -27.365 3.993 9.487 1.00 44.97 270 THR A N 1
ATOM 2040 C CA . THR A 1 270 ? -26.449 5.007 10.009 1.00 44.97 270 THR A CA 1
ATOM 2041 C C . THR A 1 270 ? -27.276 6.080 10.701 1.00 44.97 270 THR A C 1
ATOM 2043 O O . THR A 1 270 ? -27.875 6.919 10.026 1.00 44.97 270 THR A O 1
ATOM 2046 N N . ALA A 1 271 ? -27.322 6.042 12.031 1.00 39.84 271 ALA A N 1
ATOM 2047 C CA . ALA A 1 271 ? -27.909 7.099 12.833 1.00 39.84 271 ALA A CA 1
ATOM 2048 C C . ALA A 1 271 ? -27.105 8.382 12.583 1.00 39.84 271 ALA A C 1
ATOM 2050 O O . ALA A 1 271 ? -26.023 8.561 13.140 1.00 39.84 271 ALA A O 1
ATOM 2051 N N . HIS A 1 272 ? -27.605 9.239 11.691 1.00 38.72 272 HIS A N 1
ATOM 2052 C CA . HIS A 1 272 ? -27.134 10.614 11.621 1.00 38.72 272 HIS A CA 1
ATOM 2053 C C . HIS A 1 272 ? -27.466 11.290 12.952 1.00 38.72 272 HIS A C 1
ATOM 2055 O O . HIS A 1 272 ? -28.547 11.085 13.511 1.00 38.72 272 HIS A O 1
ATOM 2061 N N . ALA A 1 273 ? -26.506 12.057 13.463 1.00 32.16 273 ALA A N 1
ATOM 2062 C CA . ALA A 1 273 ? -26.736 12.960 14.580 1.00 32.16 273 ALA A CA 1
ATOM 2063 C C . ALA A 1 273 ? -27.824 13.992 14.204 1.00 32.16 273 ALA A C 1
ATOM 2065 O O . ALA A 1 273 ? -27.996 14.261 13.011 1.00 32.16 273 ALA A O 1
ATOM 2066 N N . PRO A 1 274 ? -28.574 14.529 15.184 1.00 41.72 274 PRO A N 1
ATOM 2067 C CA . PRO A 1 274 ? -29.612 15.527 14.928 1.00 41.72 274 PRO A CA 1
ATOM 2068 C C . PRO A 1 274 ? -29.041 16.843 14.375 1.00 41.72 274 PRO A C 1
ATOM 2070 O O . PRO A 1 274 ? -27.846 17.106 14.529 1.00 41.72 274 PRO A O 1
ATOM 2073 N N . ASP A 1 275 ? -29.935 17.616 13.748 1.00 41.78 275 ASP A N 1
ATOM 2074 C CA . ASP A 1 275 ? -29.693 18.891 13.044 1.00 41.78 275 ASP A CA 1
ATOM 2075 C C . ASP A 1 275 ? -28.942 19.967 13.863 1.00 41.78 275 ASP A C 1
ATOM 2077 O O . ASP A 1 275 ? -29.235 20.115 15.076 1.00 41.78 275 ASP A O 1
#